Protein AF-A0AAE1IT73-F1 (afdb_monomer_lite)

Sequence (185 aa):
MKQFSLNEASTNYLKQLGLEVNFTPTGVKYLHEKAAEFDIGIYFEANGHGTILFSEDFSGWLVAKTKELSSKSKGSELEKAALRLLAVNKLINQAVGDALSGLLLVEVILQHMGWSIHRWNELYHDLPSRQLKVKVAARAAVVTANAETVVVSPLGLQEAINAETGNLFFVCCFSCLTVCLTLEF

Organism: NCBI:txid499986

pLDD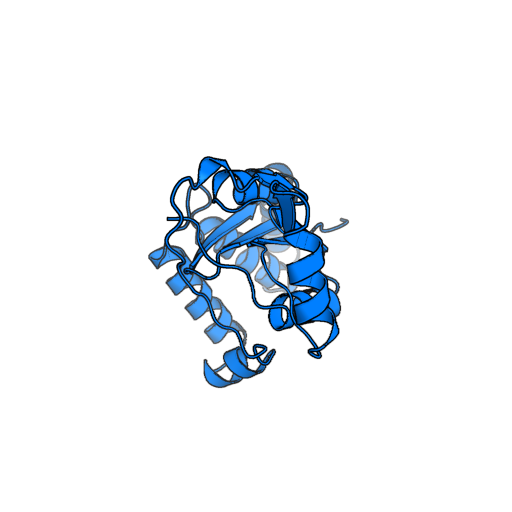T: mean 85.22, std 17.66, range [29.39, 98.0]

Radius of gyration: 19.81 Å; chains: 1; bounding box: 48×34×58 Å

Foldseek 3Di:
DQDDDDFVFVVVLLVVVVWDKDWAATDPVGQLVVQQVAQWKWFAGPVGWTWIDHHPVNLVVLVVVLVVCCVPPNPDPSNVVSVVVNVLNVLIDSVTGDPVSVVVVVVVVCVVVVHDPVNVCVSTDGDDDDDDDDDDPDPVQFDADDSRQATPGPPPPRVVVCVVVVVDDDDGDDTGMMIHDHDDD

Structure (mmCIF, N/CA/C/O backbone):
data_AF-A0AAE1IT73-F1
#
_entry.id   AF-A0AAE1IT73-F1
#
loop_
_atom_site.group_PDB
_atom_site.id
_atom_site.type_symbol
_atom_site.label_atom_id
_atom_site.label_alt_id
_atom_site.label_comp_id
_atom_site.label_asym_id
_atom_site.label_entity_id
_atom_site.label_seq_id
_atom_site.pdbx_PDB_ins_code
_atom_site.Cartn_x
_atom_site.Cartn_y
_atom_site.Cartn_z
_atom_site.occupancy
_atom_site.B_iso_or_equiv
_atom_site.auth_seq_id
_atom_site.auth_comp_id
_atom_site.auth_asym_id
_atom_site.auth_atom_id
_atom_site.pdbx_PDB_model_num
ATOM 1 N N . MET A 1 1 ? 18.705 -4.596 -6.302 1.00 31.81 1 MET A N 1
ATOM 2 C CA . MET A 1 1 ? 17.641 -5.416 -6.922 1.00 31.81 1 MET A CA 1
ATOM 3 C C . MET A 1 1 ? 16.463 -4.460 -7.120 1.00 31.81 1 MET A C 1
ATOM 5 O O . MET A 1 1 ? 16.135 -3.814 -6.143 1.00 31.81 1 MET A O 1
ATOM 9 N N . LYS A 1 2 ? 15.965 -4.198 -8.342 1.00 34.75 2 LYS A N 1
ATOM 10 C CA . LYS A 1 2 ? 14.718 -3.408 -8.520 1.00 34.75 2 LYS A CA 1
ATOM 11 C C . LYS A 1 2 ? 13.555 -4.396 -8.366 1.00 34.75 2 LYS A C 1
ATOM 13 O O . LYS A 1 2 ? 13.674 -5.497 -8.907 1.00 34.75 2 LYS A O 1
ATOM 18 N N . GLN A 1 3 ? 12.559 -4.061 -7.551 1.00 44.19 3 GLN A N 1
ATOM 19 C CA . GLN A 1 3 ? 11.542 -4.983 -7.039 1.00 44.19 3 GLN A CA 1
ATOM 20 C C . GLN A 1 3 ? 10.113 -4.567 -7.467 1.00 44.19 3 GLN A C 1
ATOM 22 O O . GLN A 1 3 ? 9.941 -3.501 -8.034 1.00 44.19 3 GLN A O 1
ATOM 27 N N . PHE A 1 4 ? 9.176 -5.507 -7.301 1.00 53.09 4 PHE A N 1
ATOM 28 C CA . PHE A 1 4 ? 7.992 -5.884 -8.094 1.00 53.09 4 PHE A CA 1
ATOM 29 C C . PHE A 1 4 ? 6.856 -4.864 -8.292 1.00 53.09 4 PHE A C 1
ATOM 31 O O . PHE A 1 4 ? 6.503 -4.120 -7.385 1.00 53.09 4 PHE A O 1
ATOM 38 N N . SER A 1 5 ? 6.220 -4.948 -9.468 1.00 61.47 5 SER A N 1
ATOM 39 C CA . SER A 1 5 ? 4.979 -4.253 -9.812 1.00 61.47 5 SER A CA 1
ATOM 40 C C . SER A 1 5 ? 3.747 -4.904 -9.178 1.00 61.47 5 SER A C 1
ATOM 42 O O . SER A 1 5 ? 3.645 -6.131 -9.159 1.00 61.47 5 SER A O 1
ATOM 44 N N . LEU A 1 6 ? 2.802 -4.094 -8.706 1.00 71.25 6 LEU A N 1
ATOM 45 C CA . LEU A 1 6 ? 1.506 -4.558 -8.212 1.00 71.25 6 LEU A CA 1
ATOM 46 C C . LEU A 1 6 ? 0.664 -5.158 -9.354 1.00 71.25 6 LEU A C 1
ATOM 48 O O . LEU A 1 6 ? 0.778 -4.729 -10.504 1.00 71.25 6 LEU A O 1
ATOM 52 N N . ASN A 1 7 ? -0.197 -6.128 -9.041 1.00 85.50 7 ASN A N 1
ATOM 53 C CA . ASN A 1 7 ? -1.164 -6.644 -10.005 1.00 85.50 7 ASN A CA 1
ATOM 54 C C . ASN A 1 7 ? -2.230 -5.580 -10.319 1.00 85.50 7 ASN A C 1
ATOM 56 O O . ASN A 1 7 ? -2.738 -4.912 -9.419 1.00 85.50 7 ASN A O 1
ATOM 60 N N . GLU A 1 8 ? -2.615 -5.428 -11.584 1.00 84.94 8 GLU A N 1
ATOM 61 C CA . GLU A 1 8 ? -3.665 -4.472 -11.951 1.00 84.94 8 GLU A CA 1
ATOM 62 C C . GLU A 1 8 ? -5.019 -4.836 -11.317 1.00 84.94 8 GLU A C 1
ATOM 64 O O . GLU A 1 8 ? -5.797 -3.949 -10.969 1.00 84.94 8 GLU A O 1
ATOM 69 N N . ALA A 1 9 ? -5.284 -6.129 -11.089 1.00 89.00 9 ALA A N 1
ATOM 70 C CA . ALA A 1 9 ? -6.510 -6.593 -10.446 1.00 89.00 9 ALA A CA 1
ATOM 71 C C . ALA A 1 9 ? -6.707 -5.985 -9.052 1.00 89.00 9 ALA A C 1
ATOM 73 O O . ALA A 1 9 ? -7.813 -5.549 -8.730 1.00 89.00 9 ALA A O 1
ATOM 74 N N . SER A 1 10 ? -5.644 -5.888 -8.248 1.00 89.94 10 SER A N 1
ATOM 75 C CA . SER A 1 10 ? -5.734 -5.288 -6.914 1.00 89.94 10 SER A CA 1
ATOM 76 C C . SER A 1 10 ? -5.923 -3.772 -6.986 1.00 89.94 10 SER A C 1
ATOM 78 O O . SER A 1 10 ? -6.733 -3.222 -6.244 1.00 89.94 10 SER A O 1
ATOM 80 N N . THR A 1 11 ? -5.271 -3.095 -7.938 1.00 88.69 11 THR A N 1
ATOM 81 C CA . THR A 1 11 ? -5.493 -1.660 -8.206 1.00 88.69 11 THR A CA 1
ATOM 82 C C . THR A 1 11 ? -6.951 -1.390 -8.583 1.00 88.69 11 THR A C 1
ATOM 84 O O . THR A 1 11 ? -7.580 -0.480 -8.041 1.00 88.69 11 THR A O 1
ATOM 87 N N . ASN A 1 12 ? -7.500 -2.183 -9.503 1.00 90.19 12 ASN A N 1
ATOM 88 C CA . ASN A 1 12 ? -8.875 -2.042 -9.971 1.00 90.19 12 ASN A CA 1
ATOM 89 C C . ASN A 1 12 ? -9.877 -2.339 -8.852 1.00 90.19 12 ASN A C 1
ATOM 91 O O . ASN A 1 12 ? -10.832 -1.584 -8.685 1.00 90.19 12 ASN A O 1
ATOM 95 N N . TYR A 1 13 ? -9.621 -3.367 -8.041 1.00 93.25 13 TYR A N 1
ATOM 96 C CA . TYR A 1 13 ? -10.422 -3.677 -6.859 1.00 93.25 13 TYR A CA 1
ATOM 97 C C . TYR A 1 13 ? -10.470 -2.500 -5.871 1.00 93.25 13 TYR A C 1
ATOM 99 O O . TYR A 1 13 ? -11.549 -2.074 -5.468 1.00 93.25 13 TYR A O 1
ATOM 107 N N . LEU A 1 14 ? -9.321 -1.909 -5.533 1.00 92.31 14 LEU A N 1
ATOM 108 C CA . LEU A 1 14 ? -9.254 -0.773 -4.606 1.00 92.31 14 LEU A CA 1
ATOM 109 C C . LEU A 1 14 ? -9.978 0.467 -5.149 1.00 92.31 14 LEU A C 1
ATOM 111 O O . LEU A 1 14 ? -10.732 1.109 -4.420 1.00 92.31 14 LEU A O 1
ATOM 115 N N . LYS A 1 15 ? -9.817 0.768 -6.444 1.00 90.44 15 LYS A N 1
ATOM 116 C CA . LYS A 1 15 ? -10.546 1.864 -7.102 1.00 90.44 15 LYS A CA 1
ATOM 117 C C . LYS A 1 15 ? -12.058 1.634 -7.107 1.00 90.44 15 LYS A C 1
ATOM 119 O O . LYS A 1 15 ? -12.814 2.579 -6.913 1.00 90.44 15 LYS A O 1
ATOM 124 N N . GLN A 1 16 ? -12.513 0.392 -7.293 1.00 94.25 16 GLN A N 1
ATOM 125 C CA . GLN A 1 16 ? -13.937 0.037 -7.219 1.00 94.25 16 GLN A CA 1
ATOM 126 C C . GLN A 1 16 ? -14.521 0.218 -5.811 1.00 94.25 16 GLN A C 1
ATOM 128 O O . GLN A 1 16 ? -15.707 0.511 -5.687 1.00 94.25 16 GLN A O 1
ATOM 133 N N . LEU A 1 17 ? -13.699 0.103 -4.762 1.00 93.00 17 LEU A N 1
ATOM 134 C CA . LEU A 1 17 ? -14.082 0.449 -3.387 1.00 93.00 17 LEU A CA 1
ATOM 135 C C . LEU A 1 17 ? -14.125 1.967 -3.130 1.00 93.00 17 LEU A C 1
ATOM 137 O O . LEU A 1 17 ? -14.455 2.380 -2.021 1.00 93.00 17 LEU A O 1
ATOM 141 N N . GLY A 1 18 ? -13.795 2.794 -4.127 1.00 92.69 18 GLY A N 1
ATOM 142 C CA . GLY A 1 18 ? -13.742 4.250 -3.998 1.00 92.69 18 GLY A CA 1
ATOM 143 C C . GLY A 1 18 ? -12.495 4.762 -3.277 1.00 92.69 18 GLY A C 1
ATOM 144 O O . GLY A 1 18 ? -12.483 5.908 -2.842 1.00 92.69 18 GLY A O 1
ATOM 145 N N . LEU A 1 19 ? -11.458 3.929 -3.132 1.00 90.94 19 LEU A N 1
ATOM 146 C CA . LEU A 1 19 ? -10.207 4.330 -2.492 1.00 90.94 19 LEU A CA 1
ATOM 147 C C . LEU A 1 19 ? -9.319 5.102 -3.464 1.00 90.94 19 LEU A C 1
ATOM 149 O O . LEU A 1 19 ? -9.228 4.764 -4.649 1.00 90.94 19 LEU A O 1
ATOM 153 N N . GLU A 1 20 ? -8.619 6.108 -2.945 1.00 91.88 20 GLU A N 1
ATOM 154 C CA . GLU A 1 20 ? -7.607 6.814 -3.714 1.00 91.88 20 GLU A CA 1
ATOM 155 C C . GLU A 1 20 ? -6.349 5.946 -3.825 1.00 91.88 20 GLU A C 1
ATOM 157 O O . GLU A 1 20 ? -5.847 5.380 -2.851 1.00 91.88 20 GLU A O 1
ATOM 162 N N . VAL A 1 21 ? -5.845 5.811 -5.049 1.00 89.62 21 VAL A N 1
ATOM 163 C CA . VAL A 1 21 ? -4.758 4.896 -5.377 1.00 89.62 21 VAL A CA 1
ATOM 164 C C . VAL A 1 21 ? -3.675 5.659 -6.137 1.00 89.62 21 VAL A C 1
ATOM 166 O O . VAL A 1 21 ? -3.904 6.123 -7.254 1.00 89.62 21 VAL A O 1
ATOM 169 N N . ASN A 1 22 ? -2.496 5.776 -5.525 1.00 87.69 22 ASN A N 1
ATOM 170 C CA . ASN A 1 22 ? -1.360 6.556 -6.008 1.00 87.69 22 ASN A CA 1
ATOM 171 C C . ASN A 1 22 ? -0.184 5.651 -6.393 1.00 87.69 22 ASN A C 1
ATOM 173 O O . ASN A 1 22 ? 0.095 4.652 -5.735 1.00 87.69 22 ASN A O 1
ATOM 177 N N . PHE A 1 23 ? 0.547 6.028 -7.440 1.00 85.38 23 PHE A N 1
ATOM 178 C CA . PHE A 1 23 ? 1.738 5.306 -7.890 1.00 85.38 23 PHE A CA 1
ATOM 179 C C . PHE A 1 23 ? 3.003 6.094 -7.562 1.00 85.38 23 PHE A C 1
ATOM 181 O O . PHE A 1 23 ? 3.057 7.307 -7.766 1.00 85.38 23 PHE A O 1
ATOM 188 N N . THR A 1 24 ? 4.044 5.398 -7.111 1.00 86.81 24 THR A N 1
ATOM 189 C CA . THR A 1 24 ? 5.359 5.992 -6.836 1.00 86.81 24 THR A CA 1
ATOM 190 C C . THR A 1 24 ? 6.462 5.199 -7.534 1.00 86.81 24 THR A C 1
ATOM 192 O O . THR A 1 24 ? 6.260 4.030 -7.878 1.00 86.81 24 THR A O 1
ATOM 195 N N . PRO A 1 25 ? 7.661 5.782 -7.723 1.00 84.38 25 PRO A N 1
ATOM 196 C CA . PRO A 1 25 ? 8.841 4.988 -8.040 1.00 84.38 25 PRO A CA 1
ATOM 197 C C . PRO A 1 25 ? 9.059 3.876 -7.004 1.00 84.38 25 PRO A C 1
ATOM 199 O O . PRO A 1 25 ? 8.630 3.995 -5.851 1.00 84.38 25 PRO A O 1
ATOM 202 N N . THR A 1 26 ? 9.751 2.810 -7.408 1.00 79.31 26 THR A N 1
ATOM 203 C CA . THR A 1 26 ? 10.052 1.679 -6.522 1.00 79.31 26 THR A CA 1
ATOM 204 C C . THR A 1 26 ? 10.895 2.130 -5.333 1.00 79.31 26 THR A C 1
ATOM 206 O O . THR A 1 26 ? 11.874 2.868 -5.493 1.00 79.31 26 THR A O 1
ATOM 209 N N . GLY A 1 27 ? 10.587 1.595 -4.153 1.00 82.31 27 GLY A N 1
ATOM 210 C CA . GLY A 1 27 ? 11.342 1.831 -2.937 1.00 82.31 27 GLY A CA 1
ATOM 211 C C . GLY A 1 27 ? 10.524 2.538 -1.867 1.00 82.31 27 GLY A C 1
ATOM 212 O O . GLY A 1 27 ? 9.904 3.576 -2.092 1.00 82.31 27 GLY A O 1
ATOM 213 N N . VAL A 1 28 ? 10.637 1.992 -0.660 1.00 87.06 28 VAL A N 1
ATOM 214 C CA . VAL A 1 28 ? 9.958 2.417 0.573 1.00 87.06 28 VAL A CA 1
ATOM 215 C C . VAL A 1 28 ? 10.030 3.916 0.813 1.00 87.06 28 VAL A C 1
ATOM 217 O O . VAL A 1 28 ? 9.057 4.493 1.269 1.00 87.06 28 VAL A O 1
ATOM 220 N N . LYS A 1 29 ? 11.149 4.563 0.468 1.00 90.81 29 LYS A N 1
ATOM 221 C CA . LYS A 1 29 ? 11.297 6.013 0.612 1.00 90.81 29 LYS A CA 1
ATOM 222 C C . LYS A 1 29 ? 10.170 6.776 -0.096 1.00 90.81 29 LYS A C 1
ATOM 224 O O . LYS A 1 29 ? 9.538 7.620 0.524 1.00 90.81 29 LYS A O 1
ATOM 229 N N . TYR A 1 30 ? 9.917 6.467 -1.368 1.00 90.62 30 TYR A N 1
ATOM 230 C CA . TYR A 1 30 ? 8.907 7.169 -2.161 1.00 90.62 30 TYR A CA 1
ATOM 231 C C . TYR A 1 30 ? 7.490 6.821 -1.702 1.00 90.62 30 TYR A C 1
ATOM 233 O O . TYR A 1 30 ? 6.635 7.698 -1.621 1.00 90.62 30 TYR A O 1
ATOM 241 N N . LEU A 1 31 ? 7.261 5.548 -1.370 1.00 91.12 31 LEU A N 1
ATOM 242 C CA . LEU A 1 31 ? 5.977 5.071 -0.855 1.00 91.12 31 LEU A CA 1
ATOM 243 C C . LEU A 1 31 ? 5.620 5.734 0.479 1.00 91.12 31 LEU A C 1
ATOM 245 O O . LEU A 1 31 ? 4.492 6.185 0.650 1.00 91.12 31 LEU A O 1
ATOM 249 N N . HIS A 1 32 ? 6.586 5.815 1.394 1.00 93.06 32 HIS A N 1
ATOM 250 C CA . HIS A 1 32 ? 6.424 6.413 2.714 1.00 93.06 32 HIS A CA 1
ATOM 251 C C . HIS A 1 32 ? 6.194 7.923 2.619 1.00 93.06 32 HIS A C 1
ATOM 253 O O . HIS A 1 32 ? 5.253 8.420 3.229 1.00 93.06 32 HIS A O 1
ATOM 259 N N . GLU A 1 33 ? 6.999 8.640 1.820 1.00 94.38 33 GLU A N 1
ATOM 260 C CA . GLU A 1 33 ? 6.798 10.076 1.565 1.00 94.38 33 GLU A CA 1
ATOM 261 C C . GLU A 1 33 ? 5.390 10.343 1.017 1.00 94.38 33 GLU A C 1
ATOM 263 O O . GLU A 1 33 ? 4.704 11.226 1.522 1.00 94.38 33 GLU A O 1
ATOM 268 N N . LYS A 1 34 ? 4.921 9.533 0.056 1.00 93.62 34 LYS A N 1
ATOM 269 C CA . LYS A 1 34 ? 3.577 9.692 -0.513 1.00 93.62 34 LYS A CA 1
ATOM 270 C C . LYS A 1 34 ? 2.466 9.336 0.478 1.00 93.62 34 LYS A C 1
ATOM 272 O O . LYS A 1 34 ? 1.457 10.024 0.523 1.00 93.62 34 LYS A O 1
ATOM 277 N N . ALA A 1 35 ? 2.628 8.271 1.262 1.00 94.38 35 ALA A N 1
ATOM 278 C CA . ALA A 1 35 ? 1.641 7.847 2.256 1.00 94.38 35 ALA A CA 1
ATOM 279 C C . ALA A 1 35 ? 1.468 8.874 3.389 1.00 94.38 35 ALA A C 1
ATOM 281 O O . ALA A 1 35 ? 0.372 9.004 3.923 1.00 94.38 35 ALA A O 1
ATOM 282 N N . ALA A 1 36 ? 2.523 9.620 3.728 1.00 95.88 36 ALA A N 1
ATOM 283 C CA . ALA A 1 36 ? 2.493 10.657 4.759 1.00 95.88 36 ALA A CA 1
ATOM 284 C C . ALA A 1 36 ? 1.685 11.912 4.367 1.00 95.88 36 ALA A C 1
ATOM 286 O O . ALA A 1 36 ? 1.431 12.757 5.220 1.00 95.88 36 ALA A O 1
ATOM 287 N N . GLU A 1 37 ? 1.270 12.044 3.102 1.00 95.81 37 GLU A N 1
ATOM 288 C CA . GLU A 1 37 ? 0.392 13.131 2.640 1.00 95.81 37 GLU A CA 1
ATOM 289 C C . GLU A 1 37 ? -1.082 12.937 3.056 1.00 95.81 37 GLU A C 1
ATOM 291 O O . GLU A 1 37 ? -1.895 13.833 2.841 1.00 95.81 37 GLU A O 1
ATOM 296 N N . PHE A 1 38 ? -1.434 11.784 3.638 1.00 95.69 38 PHE A N 1
ATOM 297 C CA . PHE A 1 38 ? -2.808 11.391 3.960 1.00 95.69 38 PHE A CA 1
ATOM 298 C C . PHE A 1 38 ? -3.028 11.218 5.465 1.00 95.69 38 PHE A C 1
ATOM 300 O O . PHE A 1 38 ? -2.097 10.917 6.212 1.00 95.69 38 PHE A O 1
ATOM 307 N N . ASP A 1 39 ? -4.287 11.321 5.902 1.00 96.94 39 ASP A N 1
ATOM 308 C CA . ASP A 1 39 ? -4.673 11.026 7.288 1.00 96.94 39 ASP A CA 1
ATOM 309 C C . ASP A 1 39 ? -4.388 9.574 7.661 1.00 96.94 39 ASP A C 1
ATOM 311 O O . ASP A 1 39 ? -3.886 9.291 8.751 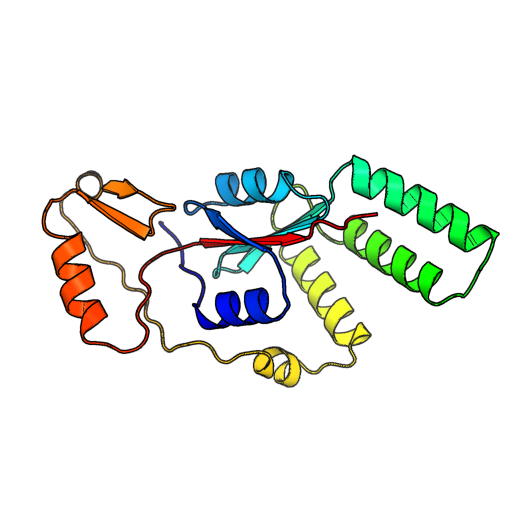1.00 96.94 39 ASP A O 1
ATOM 315 N N . ILE A 1 40 ? -4.699 8.658 6.738 1.00 97.44 40 ILE A N 1
ATOM 316 C CA . ILE A 1 40 ? -4.329 7.249 6.819 1.00 97.44 40 ILE A CA 1
ATOM 317 C C . ILE A 1 40 ? -3.706 6.837 5.480 1.00 97.44 40 ILE A C 1
ATOM 319 O O . ILE A 1 40 ? -4.395 6.643 4.475 1.00 97.44 40 ILE A O 1
ATOM 323 N N . GLY A 1 41 ? -2.385 6.677 5.470 1.00 97.00 41 GLY A N 1
ATOM 324 C CA . GLY A 1 41 ? -1.626 6.233 4.303 1.00 97.00 41 GLY A CA 1
ATOM 325 C C . GLY A 1 41 ? -1.248 4.760 4.410 1.00 97.00 41 GLY A C 1
ATOM 326 O O . GLY A 1 41 ? -0.550 4.367 5.338 1.00 97.00 41 GLY A O 1
ATOM 327 N N . ILE A 1 42 ? -1.661 3.926 3.458 1.00 96.06 42 ILE A N 1
ATOM 328 C CA . ILE A 1 42 ? -1.342 2.493 3.424 1.00 96.06 42 ILE A CA 1
ATOM 329 C C . ILE A 1 42 ? -0.393 2.242 2.255 1.00 96.06 42 ILE A C 1
ATOM 331 O O . ILE A 1 42 ? -0.742 2.495 1.105 1.00 96.06 42 ILE A O 1
ATOM 335 N N . TYR A 1 43 ? 0.791 1.687 2.499 1.00 94.38 43 TYR A N 1
ATOM 336 C CA . TYR A 1 43 ? 1.680 1.300 1.403 1.00 94.38 43 TYR A CA 1
ATOM 337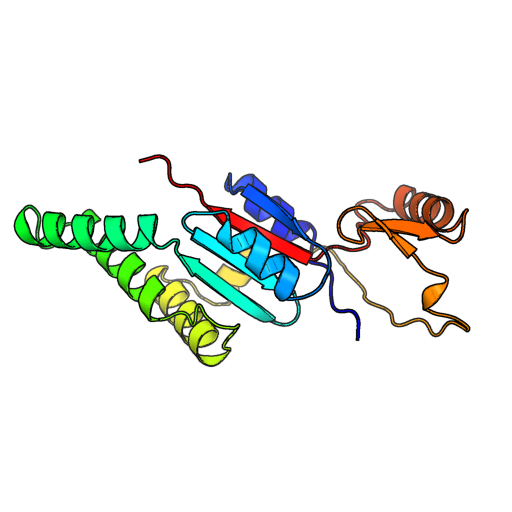 C C . TYR A 1 43 ? 2.233 -0.101 1.601 1.00 94.38 43 TYR A C 1
ATOM 339 O O . TYR A 1 43 ? 2.698 -0.449 2.682 1.00 94.38 43 TYR A O 1
ATOM 347 N N . PHE A 1 44 ? 2.213 -0.891 0.529 1.00 92.12 44 PHE A N 1
ATOM 348 C CA . PHE A 1 44 ? 2.824 -2.213 0.473 1.00 92.12 44 PHE A CA 1
ATOM 349 C C . PHE A 1 44 ? 3.391 -2.460 -0.923 1.00 92.12 44 PHE A C 1
ATOM 351 O O . PHE A 1 44 ? 2.721 -2.272 -1.936 1.00 92.12 44 PHE A O 1
ATOM 358 N N . GLU A 1 45 ? 4.633 -2.924 -0.975 1.00 88.31 45 GLU A N 1
ATOM 359 C CA . GLU A 1 45 ? 5.224 -3.514 -2.167 1.00 88.31 45 GLU A CA 1
ATOM 360 C C . GLU A 1 45 ? 4.784 -4.982 -2.286 1.00 88.31 45 GLU A C 1
ATOM 362 O O . GLU A 1 45 ? 4.576 -5.674 -1.288 1.00 88.31 45 GLU A O 1
ATOM 367 N N . ALA A 1 46 ? 4.713 -5.514 -3.511 1.00 85.62 46 ALA A N 1
ATOM 368 C CA . ALA A 1 46 ? 4.300 -6.905 -3.749 1.00 85.62 46 ALA A CA 1
ATOM 369 C C . ALA A 1 46 ? 5.254 -7.961 -3.139 1.00 85.62 46 ALA A C 1
ATOM 371 O O . ALA A 1 46 ? 4.956 -9.150 -3.125 1.00 85.62 46 ALA A O 1
ATOM 372 N N . ASN A 1 47 ? 6.411 -7.539 -2.623 1.00 85.12 47 ASN A N 1
ATOM 373 C CA . ASN A 1 47 ? 7.333 -8.379 -1.856 1.00 85.12 47 ASN A CA 1
ATOM 374 C C . ASN A 1 47 ? 6.935 -8.544 -0.374 1.00 85.12 47 ASN A C 1
ATOM 376 O O . ASN A 1 47 ? 7.630 -9.256 0.349 1.00 85.12 47 ASN A O 1
ATOM 380 N N . GLY A 1 48 ? 5.866 -7.877 0.071 1.00 87.31 48 GLY A N 1
ATOM 381 C CA . GLY A 1 48 ? 5.383 -7.878 1.451 1.00 87.31 48 GLY A CA 1
ATOM 382 C C . GLY A 1 48 ? 5.960 -6.770 2.337 1.00 87.31 48 GLY A C 1
ATOM 383 O O . GLY A 1 48 ? 5.592 -6.690 3.506 1.00 87.31 48 GLY A O 1
ATOM 384 N N . HIS A 1 49 ? 6.846 -5.911 1.827 1.00 90.38 49 HIS A N 1
ATOM 385 C CA . HIS A 1 49 ? 7.352 -4.768 2.579 1.00 90.38 49 HIS A CA 1
ATOM 386 C C . HIS A 1 49 ? 6.347 -3.618 2.542 1.00 90.38 49 HIS A C 1
ATOM 388 O O . HIS A 1 49 ? 5.991 -3.133 1.471 1.00 90.38 49 HIS A O 1
ATOM 394 N N . GLY A 1 50 ? 5.925 -3.142 3.707 1.00 93.38 50 GLY A N 1
ATOM 395 C CA . GLY A 1 50 ? 4.955 -2.063 3.796 1.00 93.38 50 GLY A CA 1
ATOM 396 C C . GLY A 1 50 ? 4.486 -1.806 5.214 1.00 93.38 50 GLY A C 1
ATOM 397 O O . GLY A 1 50 ? 4.781 -2.588 6.119 1.00 93.38 50 GLY A O 1
ATOM 398 N N . THR A 1 51 ? 3.775 -0.701 5.402 1.00 96.44 51 THR A N 1
ATOM 399 C CA . THR A 1 51 ? 3.135 -0.356 6.671 1.00 96.44 51 THR A CA 1
ATOM 400 C C . THR A 1 51 ? 1.946 0.584 6.451 1.00 96.44 51 THR A C 1
ATOM 402 O O . THR A 1 51 ? 1.616 0.945 5.318 1.00 96.44 51 THR A O 1
ATOM 405 N N . ILE A 1 52 ? 1.291 0.966 7.544 1.00 97.25 52 ILE A N 1
ATOM 406 C CA . ILE A 1 52 ? 0.215 1.958 7.575 1.00 97.25 52 ILE A CA 1
ATOM 407 C C . ILE A 1 52 ? 0.694 3.144 8.407 1.00 97.25 52 ILE A C 1
ATOM 409 O O . ILE A 1 52 ? 1.222 2.945 9.497 1.00 97.25 52 ILE A O 1
ATOM 413 N N . LEU A 1 53 ? 0.505 4.354 7.895 1.00 97.19 53 LEU A N 1
ATOM 414 C CA . LEU A 1 53 ? 0.808 5.615 8.558 1.00 97.19 53 LEU A CA 1
ATOM 415 C C . LEU A 1 53 ? -0.487 6.301 8.970 1.00 97.19 53 LEU A C 1
ATOM 417 O O . LEU A 1 53 ? -1.473 6.266 8.233 1.00 97.19 53 LEU A O 1
ATOM 421 N N . PHE A 1 54 ? -0.454 6.941 10.131 1.00 97.56 54 PHE A N 1
ATOM 422 C CA . PHE A 1 54 ? -1.514 7.800 10.635 1.00 97.56 54 PHE A CA 1
ATOM 423 C C . PHE A 1 54 ? -0.936 9.204 10.803 1.00 97.56 54 PHE A C 1
ATOM 425 O O . PHE A 1 54 ? 0.092 9.361 11.461 1.00 97.56 54 PHE A O 1
ATOM 432 N N . SER A 1 55 ? -1.581 10.224 10.236 1.00 97.25 55 SER A N 1
ATOM 433 C CA . SER A 1 55 ? -1.139 11.606 10.445 1.00 97.25 55 SER A CA 1
ATOM 434 C C . SER A 1 55 ? -1.242 11.981 11.930 1.00 97.25 55 SER A C 1
ATOM 436 O O . SER A 1 55 ? -2.060 11.432 12.681 1.00 97.25 55 SER A O 1
ATOM 438 N N . GLU A 1 56 ? -0.399 12.910 12.382 1.00 96.00 56 GLU A N 1
ATOM 439 C CA . GLU A 1 56 ? -0.438 13.394 13.769 1.00 96.00 56 GLU A CA 1
ATOM 440 C C . GLU A 1 56 ? -1.781 14.068 14.083 1.00 96.00 56 GLU A C 1
ATOM 442 O O . GLU A 1 56 ? -2.373 13.826 15.139 1.00 96.00 56 GLU A O 1
ATOM 447 N N . ASP A 1 57 ? -2.310 14.839 13.127 1.00 96.50 57 ASP A N 1
ATOM 448 C CA . ASP A 1 57 ? -3.608 15.505 13.240 1.00 96.50 57 ASP A CA 1
ATOM 449 C C . ASP A 1 57 ? -4.743 14.483 13.386 1.00 96.50 57 ASP A C 1
ATOM 451 O O . ASP A 1 57 ? -5.555 14.568 14.316 1.00 96.50 57 ASP A O 1
ATOM 455 N N . PHE A 1 58 ? -4.759 13.452 12.533 1.00 96.44 58 PHE A N 1
ATOM 456 C CA . PHE A 1 58 ? -5.751 12.385 12.605 1.00 96.44 58 PHE A CA 1
ATOM 457 C C . PHE A 1 58 ? -5.616 11.557 13.889 1.00 96.44 58 PHE A C 1
ATOM 459 O O . PHE A 1 58 ? -6.616 11.236 14.536 1.00 96.44 58 PHE A O 1
ATOM 466 N N . SER A 1 59 ? -4.390 11.249 14.317 1.00 95.62 59 SER A N 1
ATOM 467 C CA . SER A 1 59 ? -4.130 10.529 15.568 1.00 95.62 59 SER A CA 1
ATOM 468 C C . SER A 1 59 ? -4.623 11.310 16.787 1.00 95.62 59 SER A C 1
ATOM 470 O O . SER A 1 59 ? -5.292 10.743 17.660 1.00 95.62 59 SER A O 1
ATOM 472 N N . GLY A 1 60 ? -4.351 12.617 16.837 1.00 97.12 60 GLY A N 1
ATOM 473 C CA . GLY A 1 60 ? -4.844 13.511 17.883 1.00 97.12 60 GLY A CA 1
ATOM 474 C C . GLY A 1 60 ? -6.372 13.570 17.914 1.00 97.12 60 GLY A C 1
ATOM 475 O O . GLY A 1 60 ? -6.982 13.398 18.979 1.00 97.12 60 GLY A O 1
ATOM 476 N N . TRP A 1 61 ? -6.997 13.725 16.744 1.00 97.06 61 TRP A N 1
ATOM 477 C CA . TRP A 1 61 ? -8.451 13.688 16.593 1.00 97.06 61 TRP A CA 1
ATOM 478 C C . TRP A 1 61 ? -9.043 12.354 17.067 1.00 97.06 61 TRP A C 1
ATOM 480 O O . TRP A 1 61 ? -9.983 12.346 17.865 1.00 97.06 61 TRP A O 1
ATOM 490 N N . LEU A 1 62 ? -8.462 11.222 16.660 1.00 96.44 62 LEU A N 1
ATOM 491 C CA . LEU A 1 62 ? -8.953 9.883 16.987 1.00 96.44 62 LEU A CA 1
ATOM 492 C C . LEU A 1 62 ? -8.914 9.618 18.497 1.00 96.44 62 LEU A C 1
ATOM 494 O O . LEU A 1 62 ? -9.865 9.065 19.061 1.00 96.44 62 LEU A O 1
ATOM 498 N N . VAL A 1 63 ? -7.848 10.046 19.180 1.00 96.75 63 VAL A N 1
ATOM 499 C CA . VAL A 1 63 ? -7.731 9.943 20.643 1.00 96.75 63 VAL A CA 1
ATOM 500 C C . VAL A 1 63 ? -8.795 10.793 21.339 1.00 96.75 63 VAL A C 1
ATOM 502 O O . VAL A 1 63 ? -9.483 10.300 22.241 1.00 96.75 63 VAL A O 1
ATOM 505 N N . ALA A 1 64 ? -8.968 12.048 20.915 1.00 96.50 64 ALA A N 1
ATOM 506 C CA . ALA A 1 64 ? -9.982 12.938 21.475 1.00 96.50 64 ALA A CA 1
ATOM 507 C C . ALA A 1 64 ? -11.397 12.379 21.263 1.00 96.50 64 ALA A C 1
ATOM 509 O O . ALA A 1 64 ? -12.189 12.316 22.210 1.00 96.50 64 ALA A O 1
ATOM 510 N N . LYS A 1 65 ? -11.687 11.890 20.051 1.00 95.44 65 LYS A N 1
ATOM 511 C CA . LYS A 1 65 ? -12.980 11.308 19.689 1.00 95.44 65 LYS A CA 1
ATOM 512 C C . LYS A 1 65 ? -13.282 10.047 20.485 1.00 95.44 65 LYS A C 1
ATOM 514 O O . LYS A 1 65 ? -14.389 9.894 20.997 1.00 95.44 65 LYS A O 1
ATOM 519 N N . THR A 1 66 ? -12.289 9.179 20.662 1.00 95.44 66 THR A N 1
ATOM 520 C CA . THR A 1 66 ? -12.426 7.970 21.485 1.00 95.44 66 THR A CA 1
ATOM 521 C C . THR A 1 66 ? -12.781 8.333 22.928 1.00 95.44 66 THR A C 1
ATOM 523 O O . THR A 1 66 ? -13.736 7.793 23.479 1.00 95.44 66 THR A O 1
ATOM 526 N N . LYS A 1 67 ? -12.082 9.308 23.530 1.00 95.62 67 LYS A N 1
ATOM 527 C CA . LYS A 1 67 ? -12.360 9.768 24.902 1.00 95.62 67 LYS A CA 1
ATOM 528 C C . LYS A 1 67 ? -13.766 10.355 25.042 1.00 95.62 67 LYS A C 1
ATOM 530 O O . LYS A 1 67 ? -14.450 10.085 26.031 1.00 95.62 67 LYS A O 1
ATOM 535 N N . GLU A 1 68 ? -14.201 11.144 24.061 1.00 95.75 68 GLU A N 1
ATOM 536 C CA . GLU A 1 68 ? -15.561 11.683 24.013 1.00 95.75 68 GLU A CA 1
ATOM 537 C C . GLU A 1 68 ? -16.597 10.546 24.008 1.00 95.75 68 GLU A C 1
ATOM 539 O O . GLU A 1 68 ? -17.490 10.520 24.862 1.00 95.75 68 GLU A O 1
ATOM 544 N N . LEU A 1 69 ? -16.446 9.580 23.098 1.00 95.44 69 LEU A N 1
ATOM 545 C CA . LEU A 1 69 ? -17.365 8.451 22.932 1.00 95.44 69 LEU A CA 1
ATOM 546 C C . LEU A 1 69 ? -17.411 7.549 24.171 1.00 95.44 69 LEU A C 1
ATOM 548 O O . LEU A 1 69 ? -18.501 7.142 24.574 1.00 95.44 69 LEU A O 1
ATOM 552 N N . SER A 1 70 ? -16.276 7.310 24.833 1.00 93.88 70 SER A N 1
ATOM 553 C CA . SER A 1 70 ? -16.226 6.558 26.094 1.00 93.88 70 SER A CA 1
ATOM 554 C C . SER A 1 70 ? -16.958 7.249 27.244 1.00 93.88 70 SER A C 1
ATOM 556 O O . SER A 1 70 ? -17.428 6.577 28.162 1.00 93.88 70 SER A O 1
ATOM 558 N N . SER A 1 71 ? -17.062 8.581 27.213 1.00 94.38 71 SER A N 1
ATOM 559 C CA . SER A 1 71 ? -17.775 9.345 28.244 1.00 94.38 71 SER A CA 1
ATOM 560 C C . SER A 1 71 ? -19.281 9.437 27.983 1.00 94.38 71 SER A C 1
ATOM 562 O O . SER A 1 71 ? -20.067 9.327 28.921 1.00 94.38 71 SER A O 1
ATOM 564 N N . LYS A 1 72 ? -19.691 9.615 26.720 1.00 94.00 72 LYS A N 1
ATOM 565 C CA . LYS A 1 72 ? -21.092 9.880 26.347 1.00 94.00 72 LYS A CA 1
ATOM 566 C C . LYS A 1 72 ? -21.873 8.631 25.949 1.00 94.00 72 LYS A C 1
ATOM 568 O O . LYS A 1 72 ? -23.078 8.570 26.164 1.00 94.00 72 LYS A O 1
ATOM 573 N N . SER A 1 73 ? -21.211 7.657 25.335 1.00 88.56 73 SER A N 1
ATOM 574 C CA . SER A 1 73 ? -21.852 6.542 24.629 1.00 88.56 73 SER A CA 1
ATOM 575 C C . SER A 1 73 ? -21.050 5.252 24.790 1.00 88.56 73 SER A C 1
ATOM 577 O O . SER A 1 73 ? -20.735 4.568 23.810 1.00 88.56 73 SER A O 1
ATOM 579 N N . LYS A 1 74 ? -20.689 4.937 26.037 1.00 92.31 74 LYS A N 1
ATOM 580 C CA . LYS A 1 74 ? -19.889 3.758 26.364 1.00 92.31 74 LYS A CA 1
ATOM 581 C C . LYS A 1 74 ? -20.589 2.470 25.916 1.00 92.31 74 LYS A C 1
ATOM 583 O O . LYS A 1 74 ? -21.773 2.275 26.177 1.00 92.31 74 LYS A O 1
ATOM 588 N N . GLY A 1 75 ? -19.851 1.584 25.262 1.00 92.31 75 GLY A N 1
ATOM 589 C CA . GLY A 1 75 ? -20.322 0.337 24.668 1.00 92.31 75 GLY A CA 1
ATOM 590 C C . GLY A 1 75 ? -20.961 0.485 23.285 1.00 92.31 75 GLY A C 1
ATOM 591 O O . GLY A 1 75 ? -21.345 -0.532 22.705 1.00 92.31 75 GLY A O 1
ATOM 592 N N . SER A 1 76 ? -21.074 1.703 22.744 1.00 95.12 76 SER A N 1
ATOM 593 C CA . SER A 1 76 ? -21.632 1.925 21.403 1.00 95.12 76 SER A CA 1
ATOM 594 C C . SER A 1 76 ? -20.736 1.358 20.300 1.00 95.12 76 SER A C 1
ATOM 596 O O . SER A 1 76 ? -19.520 1.243 20.459 1.00 95.12 76 SER A O 1
ATOM 598 N N . GLU A 1 77 ? -21.324 1.042 19.142 1.00 95.19 77 GLU A N 1
ATOM 599 C CA . GLU A 1 77 ? -20.542 0.582 17.985 1.00 95.19 77 GLU A CA 1
ATOM 600 C C . GLU A 1 77 ? -19.556 1.639 17.479 1.00 95.19 77 GLU A C 1
ATOM 602 O O . GLU A 1 77 ? -18.456 1.287 17.061 1.00 95.19 77 GLU A O 1
ATOM 607 N N . LEU A 1 78 ? -19.894 2.927 17.600 1.00 94.75 78 LEU A N 1
ATOM 608 C CA . LEU A 1 78 ? -18.982 4.023 17.264 1.00 94.75 78 LEU A CA 1
ATOM 609 C C . LEU A 1 78 ? -17.756 4.048 18.182 1.00 94.75 78 LEU A C 1
ATOM 611 O O . LEU A 1 78 ? -16.635 4.176 17.697 1.00 94.75 78 LEU A O 1
ATOM 615 N N . GLU A 1 79 ? -17.943 3.883 19.496 1.00 95.88 79 GLU A N 1
ATOM 616 C CA . GLU A 1 79 ? -16.814 3.790 20.428 1.00 95.88 79 GLU A CA 1
ATOM 617 C C . GLU A 1 79 ? -15.946 2.568 20.109 1.00 95.88 79 GLU A C 1
ATOM 619 O O . GLU A 1 79 ? -14.724 2.680 20.028 1.00 95.88 79 GLU A O 1
ATOM 624 N N . LYS A 1 80 ? -16.562 1.402 19.872 1.00 96.06 80 LYS A N 1
ATOM 625 C CA . LYS A 1 80 ? -15.825 0.182 19.514 1.00 96.06 80 LYS A CA 1
ATOM 626 C C . LYS A 1 80 ? -15.044 0.353 18.211 1.00 96.06 80 LYS A C 1
ATOM 628 O O . LYS A 1 80 ? -13.912 -0.110 18.132 1.00 96.06 80 LYS A O 1
ATOM 633 N N . ALA A 1 81 ? -15.617 1.009 17.203 1.00 95.69 81 ALA A N 1
ATOM 634 C CA . ALA A 1 81 ? -14.931 1.308 15.948 1.00 95.69 81 ALA A CA 1
ATOM 635 C C . ALA A 1 81 ? -13.726 2.237 16.167 1.00 95.69 81 ALA A C 1
ATOM 637 O O . ALA A 1 81 ? -12.629 1.927 15.703 1.00 95.69 81 ALA A O 1
ATOM 638 N N . ALA A 1 82 ? -13.893 3.312 16.944 1.00 96.31 82 ALA A N 1
ATOM 639 C CA . ALA A 1 82 ? -12.800 4.219 17.292 1.00 96.31 82 ALA A CA 1
ATOM 640 C C . ALA A 1 82 ? -11.681 3.502 18.072 1.00 96.31 82 ALA A C 1
ATOM 642 O O . ALA A 1 82 ? -10.503 3.651 17.751 1.00 96.31 82 ALA A O 1
ATOM 643 N N . LEU A 1 83 ? -12.040 2.645 19.036 1.00 96.50 83 LEU A N 1
ATOM 644 C CA . LEU A 1 83 ? -11.087 1.824 19.789 1.00 96.50 83 LEU A CA 1
ATOM 645 C C . LEU A 1 83 ? -10.326 0.838 18.895 1.00 96.50 83 LEU A C 1
ATOM 647 O O . LEU A 1 83 ? -9.126 0.654 19.091 1.00 96.50 83 LEU A O 1
ATOM 651 N N . ARG A 1 84 ? -10.990 0.223 17.907 1.00 96.19 84 ARG A N 1
ATOM 652 C CA . ARG A 1 84 ? -10.336 -0.661 16.926 1.00 96.19 84 ARG A CA 1
ATOM 653 C C . ARG A 1 84 ? -9.333 0.111 16.071 1.00 96.19 84 ARG A C 1
ATOM 655 O O . ARG A 1 84 ? -8.199 -0.335 15.950 1.00 96.19 84 ARG A O 1
ATOM 662 N N . LEU A 1 85 ? -9.706 1.281 15.545 1.00 96.19 85 LEU A N 1
ATOM 663 C CA . LEU A 1 85 ? -8.782 2.133 14.784 1.00 96.19 85 LEU A CA 1
ATOM 664 C C . LEU A 1 85 ? -7.583 2.571 15.633 1.00 96.19 85 LEU A C 1
ATOM 666 O O . LEU A 1 85 ? -6.445 2.500 15.177 1.00 96.19 85 LEU A O 1
ATOM 670 N N . LEU A 1 86 ? -7.813 2.945 16.895 1.00 96.25 86 LEU A N 1
ATOM 671 C CA . LEU A 1 86 ? -6.736 3.303 17.818 1.00 96.25 86 LEU A CA 1
ATOM 672 C C . LEU A 1 86 ? -5.820 2.108 18.125 1.00 96.25 86 LEU A C 1
ATOM 674 O O . LEU A 1 86 ? -4.615 2.285 18.298 1.00 96.25 86 LEU A O 1
ATOM 678 N N . ALA A 1 87 ? -6.372 0.895 18.195 1.00 96.44 87 ALA A N 1
ATOM 679 C CA . ALA A 1 87 ? -5.587 -0.323 18.349 1.00 96.44 87 ALA A CA 1
ATOM 680 C C . ALA A 1 87 ? -4.733 -0.605 17.104 1.00 96.44 87 ALA A C 1
ATOM 682 O O . ALA A 1 87 ? -3.562 -0.931 17.262 1.00 96.44 87 ALA A O 1
ATOM 683 N N . VAL A 1 88 ? -5.268 -0.412 15.891 1.00 96.69 88 VAL A N 1
ATOM 684 C CA . VAL A 1 88 ? -4.498 -0.537 14.638 1.00 96.69 88 VAL A CA 1
ATOM 685 C C . VAL A 1 88 ? -3.346 0.469 14.603 1.00 96.69 88 VAL A C 1
ATOM 687 O O . VAL A 1 88 ? -2.213 0.058 14.371 1.00 96.69 88 VAL A O 1
ATOM 690 N N . ASN A 1 89 ? -3.612 1.740 14.927 1.00 95.56 89 ASN A N 1
ATOM 691 C CA . ASN A 1 89 ? -2.606 2.810 15.015 1.00 95.56 89 ASN A CA 1
ATOM 692 C C . ASN A 1 89 ? -1.425 2.431 15.939 1.00 95.56 89 ASN A C 1
ATOM 694 O O . ASN A 1 89 ? -0.269 2.726 15.650 1.00 95.56 89 ASN A O 1
ATOM 698 N N . LYS A 1 90 ? -1.710 1.717 17.037 1.00 95.06 90 LYS A N 1
ATOM 699 C CA . LYS A 1 90 ? -0.698 1.250 18.002 1.00 95.06 90 LYS A CA 1
ATOM 700 C C . LYS A 1 90 ? -0.045 -0.086 17.648 1.00 95.06 90 LYS A C 1
ATOM 702 O O . LYS A 1 90 ? 1.038 -0.368 18.151 1.00 95.06 90 LYS A O 1
ATOM 707 N N . LEU A 1 91 ? -0.729 -0.934 16.883 1.00 96.62 91 LEU A N 1
ATOM 708 C CA . LEU A 1 91 ? -0.264 -2.275 16.531 1.00 96.62 91 LEU A CA 1
ATOM 709 C C . LEU A 1 91 ? 0.749 -2.230 15.389 1.00 96.62 91 LEU A C 1
ATOM 711 O O . LEU A 1 91 ? 1.738 -2.958 15.423 1.00 96.62 91 LEU A O 1
ATOM 715 N N . ILE A 1 92 ? 0.478 -1.412 14.373 1.00 96.44 92 ILE A N 1
ATOM 716 C CA . ILE A 1 92 ? 1.304 -1.334 13.174 1.00 96.44 92 ILE A CA 1
ATOM 717 C C . ILE A 1 92 ? 2.563 -0.495 13.432 1.00 96.44 92 ILE A C 1
ATOM 719 O O . ILE A 1 92 ? 2.510 0.569 14.050 1.00 96.44 92 ILE A O 1
ATOM 723 N N . ASN A 1 93 ? 3.718 -0.964 12.958 1.00 96.75 93 ASN A N 1
ATOM 724 C CA . ASN A 1 93 ? 4.966 -0.217 13.090 1.00 96.75 93 ASN A CA 1
ATOM 725 C C . ASN A 1 93 ? 5.044 0.895 12.033 1.00 96.75 93 ASN A C 1
ATOM 727 O O . ASN A 1 93 ? 5.332 0.639 10.866 1.00 96.75 93 ASN A O 1
ATOM 731 N N . GLN A 1 94 ? 4.813 2.142 12.436 1.00 95.00 94 GLN A N 1
ATOM 732 C CA . GLN A 1 94 ? 4.787 3.274 11.501 1.00 95.00 94 GLN A CA 1
ATOM 733 C C . GLN A 1 94 ? 6.184 3.736 11.051 1.00 95.00 94 GLN A C 1
ATOM 735 O O . GLN A 1 94 ? 6.300 4.456 10.064 1.00 95.00 94 GLN A O 1
ATOM 740 N N . ALA A 1 95 ? 7.260 3.313 11.728 1.00 92.38 95 ALA A N 1
ATOM 741 C CA . ALA A 1 95 ? 8.621 3.734 11.385 1.00 92.38 95 ALA A CA 1
ATOM 742 C C . ALA A 1 95 ? 9.182 2.984 10.166 1.00 92.38 95 ALA A C 1
ATOM 744 O O . ALA A 1 95 ? 9.915 3.556 9.359 1.00 92.38 95 ALA A O 1
ATOM 745 N N . VAL A 1 96 ? 8.867 1.694 10.036 1.00 91.50 96 VAL A N 1
ATOM 746 C CA . VAL A 1 96 ? 9.327 0.829 8.942 1.00 91.50 96 VAL A CA 1
ATOM 747 C C . VAL A 1 96 ? 8.406 -0.379 8.814 1.00 91.50 96 VAL A C 1
ATOM 749 O O . VAL A 1 96 ? 7.808 -0.806 9.800 1.00 91.50 96 VAL A O 1
ATOM 752 N N . GLY A 1 97 ? 8.323 -0.966 7.616 1.00 91.38 97 GLY A N 1
ATOM 753 C CA . GLY A 1 97 ? 7.613 -2.226 7.427 1.00 91.38 97 GLY A CA 1
ATOM 754 C C . GLY A 1 97 ? 8.143 -3.329 8.347 1.00 91.38 97 GLY A C 1
ATOM 755 O O . GLY A 1 97 ? 9.324 -3.680 8.302 1.00 91.38 97 GLY A O 1
ATOM 756 N N . ASP A 1 98 ? 7.249 -3.874 9.168 1.00 95.62 98 ASP A N 1
ATOM 757 C CA . ASP A 1 98 ? 7.532 -4.870 10.200 1.00 95.62 98 ASP A CA 1
ATOM 758 C C . ASP A 1 98 ? 6.606 -6.072 10.007 1.00 95.62 98 ASP A C 1
ATOM 760 O O . ASP A 1 98 ? 5.391 -5.991 10.213 1.00 95.62 98 ASP A O 1
ATOM 764 N N . ALA A 1 99 ? 7.203 -7.199 9.619 1.00 94.94 99 ALA A N 1
ATOM 765 C CA . ALA A 1 99 ? 6.482 -8.420 9.287 1.00 94.94 99 ALA A CA 1
ATOM 766 C C . ALA A 1 99 ? 5.683 -8.995 10.465 1.00 94.94 99 ALA A C 1
ATOM 768 O O . ALA A 1 99 ? 4.625 -9.579 10.241 1.00 94.94 99 ALA A O 1
ATOM 769 N N . LEU A 1 100 ? 6.151 -8.829 11.708 1.00 96.56 100 LEU A N 1
ATOM 770 C CA . LEU A 1 100 ? 5.422 -9.318 12.877 1.00 96.56 100 LEU A CA 1
ATOM 771 C C . LEU A 1 100 ? 4.188 -8.451 13.129 1.00 96.56 100 LEU A C 1
ATOM 773 O O . LEU A 1 100 ? 3.098 -8.985 13.330 1.00 96.56 100 LEU A O 1
ATOM 777 N N . SER A 1 101 ? 4.341 -7.125 13.056 1.00 97.12 101 SER A N 1
ATOM 778 C CA . SER A 1 101 ? 3.203 -6.204 13.175 1.00 97.12 101 SER A CA 1
ATOM 779 C C . SER A 1 101 ? 2.170 -6.428 12.061 1.00 97.12 101 SER A C 1
ATOM 781 O O . SER A 1 101 ? 0.972 -6.485 12.334 1.00 97.12 101 SER A O 1
ATOM 783 N N . GLY A 1 102 ? 2.631 -6.655 10.825 1.00 96.44 102 GLY A N 1
ATOM 784 C CA . GLY A 1 102 ? 1.783 -6.955 9.673 1.00 96.44 102 GLY A CA 1
ATOM 785 C C . GLY A 1 102 ? 1.040 -8.282 9.822 1.00 96.44 102 GLY A C 1
ATOM 786 O O . GLY A 1 102 ? -0.162 -8.335 9.577 1.00 96.44 102 GLY A O 1
ATOM 787 N N . LEU A 1 103 ? 1.717 -9.337 10.291 1.00 96.81 103 LEU A N 1
ATOM 788 C CA . LEU A 1 103 ? 1.089 -10.632 10.568 1.00 96.81 103 LEU A CA 1
ATOM 789 C C . LEU A 1 103 ? -0.016 -10.507 11.625 1.00 96.81 103 LEU A C 1
ATOM 791 O O . LEU A 1 103 ? -1.121 -11.005 11.416 1.00 96.81 103 LEU A O 1
ATOM 795 N N . LEU A 1 104 ? 0.267 -9.824 12.739 1.00 97.62 104 LEU A N 1
ATOM 796 C CA . LEU A 1 104 ? -0.718 -9.608 13.801 1.00 97.62 104 LEU A CA 1
ATOM 797 C C . LEU A 1 104 ? -1.908 -8.782 13.305 1.00 97.62 104 LEU A C 1
ATOM 799 O O . LEU A 1 104 ? -3.049 -9.088 13.647 1.00 97.62 104 LEU A O 1
ATOM 803 N N . LEU A 1 105 ? -1.661 -7.760 12.482 1.00 97.12 105 LEU A N 1
ATOM 804 C CA . LEU A 1 105 ? -2.724 -6.955 11.891 1.00 97.12 105 LEU A CA 1
ATOM 805 C C . LEU A 1 105 ? -3.631 -7.799 10.985 1.00 97.12 105 LEU A C 1
ATOM 807 O O . LEU A 1 105 ? -4.852 -7.715 11.112 1.00 97.12 105 LEU A O 1
ATOM 811 N N . VAL A 1 106 ? -3.055 -8.626 10.106 1.00 97.00 106 VAL A N 1
ATOM 812 C CA . VAL A 1 106 ? -3.828 -9.522 9.228 1.00 97.00 106 VAL A CA 1
ATOM 813 C C . VAL A 1 106 ? -4.688 -10.480 10.050 1.00 97.00 106 VAL A C 1
ATOM 815 O O . VAL A 1 106 ? -5.885 -10.585 9.785 1.00 97.00 106 VAL A O 1
ATOM 818 N N . GLU A 1 107 ? -4.120 -11.127 11.070 1.00 97.19 107 GLU A N 1
ATOM 819 C CA . GLU A 1 107 ? -4.856 -12.064 11.929 1.00 97.19 107 GLU A CA 1
ATOM 820 C C . GLU A 1 107 ? -6.056 -11.386 12.608 1.00 97.19 107 GLU A C 1
ATOM 822 O O . GLU A 1 107 ? -7.180 -11.888 12.554 1.00 97.19 107 GLU A O 1
ATOM 827 N N . VAL A 1 108 ? -5.848 -10.194 13.177 1.00 96.31 108 VAL A N 1
ATOM 828 C CA . VAL A 1 108 ? -6.914 -9.423 13.833 1.00 96.31 108 VAL A CA 1
ATOM 829 C C . VAL A 1 108 ? -8.001 -9.004 12.839 1.00 96.31 108 VAL A C 1
ATOM 831 O O . VAL A 1 108 ? -9.185 -9.082 13.171 1.00 96.31 108 VAL A O 1
ATOM 834 N N . ILE A 1 109 ? -7.637 -8.580 11.622 1.00 96.94 109 ILE A N 1
ATOM 835 C CA . ILE A 1 109 ? -8.609 -8.202 10.583 1.00 96.94 109 ILE A CA 1
ATOM 836 C C . ILE A 1 109 ? -9.447 -9.414 10.168 1.00 96.94 109 ILE A C 1
ATOM 838 O O . ILE A 1 109 ? -10.674 -9.322 10.145 1.00 96.94 109 ILE A O 1
ATOM 842 N N . LEU A 1 110 ? -8.815 -10.554 9.877 1.00 97.38 110 LEU A N 1
ATOM 843 C CA . LEU A 1 110 ? -9.527 -11.769 9.475 1.00 97.38 110 LEU A CA 1
ATOM 844 C C . LEU A 1 110 ? -10.471 -12.250 10.579 1.00 97.38 110 LEU A C 1
ATOM 846 O O . LEU A 1 110 ? -11.638 -12.541 10.304 1.00 97.38 110 LEU A O 1
ATOM 850 N N . GLN A 1 111 ? -10.005 -12.248 11.832 1.00 97.06 111 GLN A N 1
ATOM 851 C CA . GLN A 1 111 ? -10.826 -12.600 12.986 1.00 97.06 111 GLN A CA 1
ATOM 852 C C . GLN A 1 111 ? -12.006 -11.635 13.161 1.00 97.06 111 GLN A C 1
ATOM 854 O O . GLN A 1 111 ? -13.129 -12.078 13.404 1.00 97.06 111 GLN A O 1
ATOM 859 N N . HIS A 1 112 ? -11.782 -10.325 13.016 1.00 95.12 112 HIS A N 1
ATOM 860 C CA . HIS A 1 112 ? -12.834 -9.317 13.148 1.00 95.12 112 HIS A CA 1
ATOM 861 C C . HIS A 1 112 ? -13.909 -9.448 12.064 1.00 95.12 112 HIS A C 1
ATOM 863 O O . HIS A 1 112 ? -15.097 -9.325 12.362 1.00 95.12 112 HIS A O 1
ATOM 869 N N . MET A 1 113 ? -13.493 -9.722 10.828 1.00 96.12 113 MET A N 1
ATOM 870 C CA . MET A 1 113 ? -14.384 -9.883 9.677 1.00 96.12 113 MET A CA 1
ATOM 871 C C . MET A 1 113 ? -15.067 -11.258 9.636 1.00 96.12 113 MET A C 1
ATOM 873 O O . MET A 1 113 ? -15.992 -11.460 8.849 1.00 96.12 113 MET A O 1
ATOM 877 N N . GLY A 1 114 ? -14.610 -12.218 10.448 1.00 97.62 114 GLY A N 1
ATOM 878 C CA . GLY A 1 114 ? -15.042 -13.615 10.369 1.00 97.62 114 GLY A CA 1
ATOM 879 C C . GLY A 1 114 ? -14.642 -14.276 9.046 1.00 97.62 114 GLY A C 1
ATOM 880 O O . GLY A 1 114 ? -15.368 -15.126 8.532 1.00 97.62 114 GLY A O 1
ATOM 881 N N . TRP A 1 115 ? -13.530 -13.843 8.448 1.00 98.00 115 TRP A N 1
ATOM 882 C CA . TRP A 1 115 ? -13.082 -14.310 7.138 1.00 98.00 115 TRP A CA 1
ATOM 883 C C . TRP A 1 115 ? -12.084 -15.454 7.259 1.00 98.00 115 TRP A C 1
ATOM 885 O O . TRP A 1 115 ? -11.176 -15.434 8.086 1.00 98.00 115 TRP A O 1
ATOM 895 N N . SER A 1 116 ? -12.213 -16.434 6.365 1.00 97.50 116 SER A N 1
ATOM 896 C CA . SER A 1 116 ? -11.137 -17.384 6.102 1.00 97.50 116 SER A CA 1
ATOM 897 C C . SER A 1 116 ? -10.102 -16.765 5.160 1.00 97.50 116 SER A C 1
ATOM 899 O O . SER A 1 116 ? -10.408 -15.856 4.385 1.00 97.50 116 SER A O 1
ATOM 901 N N . ILE A 1 117 ? -8.890 -17.325 5.143 1.00 96.19 117 ILE A N 1
ATOM 902 C CA . ILE A 1 117 ? -7.857 -16.954 4.158 1.00 96.19 117 ILE A CA 1
ATOM 903 C C . ILE A 1 117 ? -8.368 -17.140 2.719 1.00 96.19 117 ILE A C 1
ATOM 905 O O . ILE A 1 117 ? -8.015 -16.371 1.834 1.00 96.19 117 ILE A O 1
ATOM 909 N N . HIS A 1 118 ? -9.243 -18.123 2.486 1.00 97.31 118 HIS A N 1
ATOM 910 C CA . HIS A 1 118 ? -9.803 -18.394 1.160 1.00 97.31 118 HIS A CA 1
ATOM 911 C C . HIS A 1 118 ? -10.751 -17.267 0.750 1.00 97.31 118 HIS A C 1
ATOM 913 O O . HIS A 1 118 ? -10.626 -16.727 -0.343 1.00 97.31 118 HIS A O 1
ATOM 919 N N . ARG A 1 119 ? -11.622 -16.831 1.673 1.00 97.06 119 ARG A N 1
ATOM 920 C CA . ARG A 1 119 ? -12.513 -15.692 1.444 1.00 97.06 119 ARG A CA 1
ATOM 921 C C . ARG A 1 119 ? -11.735 -14.406 1.170 1.00 97.06 119 ARG A C 1
ATOM 923 O O . ARG A 1 119 ? -12.136 -13.627 0.312 1.00 97.06 119 ARG A O 1
ATOM 930 N N . TRP A 1 120 ? -10.637 -14.182 1.891 1.00 97.00 120 TRP A N 1
ATOM 931 C CA . TRP A 1 120 ? -9.758 -13.041 1.637 1.00 97.00 120 TRP A CA 1
ATOM 932 C C . TRP A 1 120 ? -9.100 -13.125 0.250 1.00 97.00 120 TRP A C 1
ATOM 934 O O . TRP A 1 120 ? -9.090 -12.141 -0.485 1.00 97.00 120 TRP A O 1
ATOM 944 N N . ASN A 1 121 ? -8.626 -14.306 -0.147 1.00 95.62 121 ASN A N 1
ATOM 945 C CA . ASN A 1 121 ? -8.035 -14.537 -1.466 1.00 95.62 121 ASN A CA 1
ATOM 946 C C . ASN A 1 121 ? -9.042 -14.390 -2.627 1.00 95.62 121 ASN A C 1
ATOM 948 O O . ASN A 1 121 ? -8.640 -14.181 -3.763 1.00 95.62 121 ASN A O 1
ATOM 952 N N . GLU A 1 122 ? -10.345 -14.490 -2.359 1.00 96.56 122 GLU A N 1
ATOM 953 C CA . GLU A 1 122 ? -11.417 -14.347 -3.356 1.00 96.56 122 GLU A CA 1
ATOM 954 C C . GLU A 1 122 ? -11.873 -12.895 -3.589 1.00 96.56 122 GLU A C 1
ATOM 956 O O . GLU A 1 122 ? -12.752 -12.667 -4.422 1.00 96.56 122 GLU A O 1
ATOM 961 N N . LEU A 1 123 ? -11.326 -11.905 -2.869 1.00 94.75 123 LEU A N 1
ATOM 962 C CA . LEU A 1 123 ? -11.736 -10.499 -3.028 1.00 94.75 123 LEU A CA 1
ATOM 963 C C . LEU A 1 123 ? -11.526 -9.980 -4.454 1.00 94.75 123 LEU A C 1
ATOM 965 O O . LEU A 1 123 ? -12.337 -9.209 -4.964 1.00 94.75 123 LEU A O 1
ATOM 969 N N . TYR A 1 124 ? -10.445 -10.415 -5.090 1.00 94.88 124 TYR A N 1
ATOM 970 C CA . TYR A 1 124 ? -10.133 -10.173 -6.490 1.00 94.88 124 TYR A CA 1
ATOM 971 C C . TYR A 1 124 ? -9.246 -11.312 -6.993 1.00 94.88 124 TYR A C 1
ATOM 973 O O . TYR A 1 124 ? -8.626 -12.023 -6.208 1.00 94.88 124 TYR A O 1
ATOM 981 N N . HIS A 1 125 ? -9.181 -11.484 -8.310 1.00 92.81 125 HIS A N 1
ATOM 982 C CA . HIS A 1 125 ? -8.345 -12.508 -8.927 1.00 92.81 125 HIS A CA 1
ATOM 983 C C . HIS A 1 125 ? -7.197 -11.830 -9.655 1.00 92.81 125 HIS A C 1
ATOM 985 O O . HIS A 1 125 ? -7.434 -11.033 -10.563 1.00 92.81 125 HIS A O 1
ATOM 991 N N . ASP A 1 126 ? -5.971 -12.146 -9.248 1.00 89.44 126 ASP A N 1
ATOM 992 C CA . ASP A 1 126 ? -4.772 -11.639 -9.903 1.00 89.44 126 ASP A CA 1
ATOM 993 C C . ASP A 1 126 ? -4.795 -11.933 -11.405 1.00 89.44 126 ASP A C 1
ATOM 995 O O . ASP A 1 126 ? -5.058 -13.058 -11.842 1.00 89.44 126 ASP A O 1
ATOM 999 N N . LEU A 1 127 ? -4.453 -10.922 -12.205 1.00 87.00 127 LEU A N 1
ATOM 1000 C CA . LEU A 1 127 ? -4.141 -11.139 -13.609 1.00 87.00 127 LEU A CA 1
ATOM 1001 C C . LEU A 1 127 ? -2.875 -12.001 -13.728 1.00 87.00 127 LEU A C 1
ATOM 1003 O O . LEU A 1 127 ? -1.933 -11.809 -12.947 1.00 87.00 127 LEU A O 1
ATOM 1007 N N . PRO A 1 128 ? -2.794 -12.911 -14.715 1.00 86.12 128 PRO A N 1
ATOM 1008 C CA . PRO A 1 128 ? -1.570 -13.650 -14.983 1.00 86.12 128 PRO A CA 1
ATOM 1009 C C . PRO A 1 128 ? -0.392 -12.691 -15.179 1.00 86.12 128 PRO A C 1
ATOM 1011 O O . PRO A 1 128 ? -0.423 -11.819 -16.044 1.00 86.12 128 PRO A O 1
ATOM 1014 N N . SER A 1 129 ? 0.662 -12.850 -14.381 1.00 82.69 129 SER A N 1
ATOM 1015 C CA . SER A 1 129 ? 1.832 -11.973 -14.427 1.00 82.69 129 SER A CA 1
ATOM 1016 C C . SER A 1 129 ? 3.129 -12.774 -14.386 1.00 82.69 129 SER A C 1
ATOM 1018 O O . SER A 1 129 ? 3.190 -13.898 -13.881 1.00 82.69 129 SER A O 1
ATOM 1020 N N . ARG A 1 130 ? 4.194 -12.204 -14.959 1.00 81.19 130 ARG A N 1
ATOM 1021 C CA . ARG A 1 130 ? 5.527 -12.811 -14.966 1.00 81.19 130 ARG A CA 1
ATOM 1022 C C . ARG A 1 130 ? 6.595 -11.738 -14.823 1.00 81.19 130 ARG A C 1
ATOM 1024 O O . ARG A 1 130 ? 6.697 -10.852 -15.663 1.00 81.19 130 ARG A O 1
ATOM 1031 N N . GLN A 1 131 ? 7.454 -11.879 -13.816 1.00 78.94 131 GLN A N 1
ATOM 1032 C CA . GLN A 1 131 ? 8.631 -11.028 -13.662 1.00 78.94 131 GLN A CA 1
ATOM 1033 C C . GLN A 1 131 ? 9.898 -11.744 -14.131 1.00 78.94 131 GLN A C 1
ATOM 1035 O O . GLN A 1 131 ? 10.214 -12.848 -13.685 1.00 78.94 131 GLN A O 1
ATOM 1040 N N . LEU A 1 132 ? 10.653 -11.088 -15.014 1.00 81.00 132 LEU A N 1
ATOM 1041 C CA . LEU A 1 132 ? 11.913 -11.590 -15.556 1.00 81.00 132 LEU A CA 1
ATOM 1042 C C . LEU A 1 132 ? 13.074 -10.657 -15.218 1.00 81.00 132 LEU A C 1
ATOM 1044 O O . LEU A 1 132 ? 12.929 -9.439 -15.156 1.00 81.00 132 LEU A O 1
ATOM 1048 N N . LYS A 1 133 ? 14.261 -11.243 -15.036 1.00 81.06 133 LYS A N 1
ATOM 1049 C CA . LYS A 1 133 ? 15.510 -10.504 -14.846 1.00 81.06 133 LYS A CA 1
ATOM 1050 C C . LYS A 1 133 ? 16.383 -10.650 -16.087 1.00 81.06 133 LYS A C 1
ATOM 1052 O O . LYS A 1 133 ? 16.951 -11.713 -16.321 1.00 81.06 133 LYS A O 1
ATOM 1057 N N . VAL A 1 134 ? 16.526 -9.565 -16.842 1.00 84.44 134 VAL A N 1
ATOM 1058 C CA . VAL A 1 134 ? 17.356 -9.519 -18.053 1.00 84.44 134 VAL A CA 1
ATOM 1059 C C . VAL A 1 134 ? 18.735 -8.949 -17.719 1.00 84.44 134 VAL A C 1
ATOM 1061 O O . VAL A 1 134 ? 18.853 -7.947 -17.010 1.00 84.44 134 VAL A O 1
ATOM 1064 N N . LYS A 1 135 ? 19.797 -9.602 -18.204 1.00 87.81 135 LYS A N 1
ATOM 1065 C CA . LYS A 1 135 ? 21.166 -9.075 -18.124 1.00 87.81 135 LYS A CA 1
ATOM 1066 C C . LYS A 1 135 ? 21.406 -8.149 -19.315 1.00 87.81 135 LYS A C 1
ATOM 1068 O O . LYS A 1 135 ? 21.166 -8.542 -20.449 1.00 87.81 135 LYS A O 1
ATOM 1073 N N . VAL A 1 136 ? 21.902 -6.946 -19.046 1.00 86.81 136 VAL A N 1
ATOM 1074 C CA . VAL A 1 136 ? 22.239 -5.938 -20.061 1.00 86.81 136 VAL A CA 1
ATOM 1075 C C . VAL A 1 136 ? 23.666 -5.451 -19.839 1.00 86.81 136 VAL A C 1
ATOM 1077 O O . VAL A 1 136 ? 24.146 -5.470 -18.705 1.00 86.81 136 VAL A O 1
ATOM 1080 N N . ALA A 1 137 ? 24.335 -5.004 -20.903 1.00 90.38 137 ALA A N 1
ATOM 1081 C CA . ALA A 1 137 ? 25.712 -4.515 -20.826 1.00 90.38 137 ALA A CA 1
ATOM 1082 C C . ALA A 1 137 ? 25.841 -3.274 -19.922 1.00 90.38 137 ALA A C 1
ATOM 1084 O O . ALA A 1 137 ? 26.740 -3.208 -19.089 1.00 90.38 137 ALA A O 1
ATOM 1085 N N . ALA A 1 138 ? 24.908 -2.322 -20.036 1.00 90.44 138 ALA A N 1
ATOM 1086 C CA . ALA A 1 138 ? 24.882 -1.106 -19.228 1.00 90.44 138 ALA A CA 1
ATOM 1087 C C . ALA A 1 138 ? 23.464 -0.816 -18.720 1.00 90.44 138 ALA A C 1
ATOM 1089 O O . ALA A 1 138 ? 22.609 -0.332 -19.456 1.00 90.44 138 ALA A O 1
ATOM 1090 N N . ARG A 1 139 ? 23.207 -1.076 -17.432 1.00 85.19 139 ARG A N 1
ATOM 1091 C CA . ARG A 1 139 ? 21.887 -0.831 -16.818 1.00 85.19 139 ARG A CA 1
ATOM 1092 C C . ARG A 1 139 ? 21.493 0.648 -16.824 1.00 85.19 139 ARG A C 1
ATOM 1094 O O . ARG A 1 139 ? 20.316 0.951 -16.953 1.00 85.19 139 ARG A O 1
ATOM 1101 N N . ALA A 1 140 ? 22.471 1.543 -16.689 1.00 88.88 140 ALA A N 1
ATOM 1102 C CA . ALA A 1 140 ? 22.250 2.988 -16.660 1.00 88.88 140 ALA A CA 1
ATOM 1103 C C . ALA A 1 140 ? 21.750 3.561 -17.999 1.00 88.88 140 ALA A C 1
ATOM 1105 O O . ALA A 1 140 ? 21.255 4.679 -18.022 1.00 88.88 140 ALA A O 1
ATOM 1106 N N . ALA A 1 141 ? 21.850 2.801 -19.098 1.00 89.44 141 ALA A N 1
ATOM 1107 C CA . ALA A 1 141 ? 21.300 3.2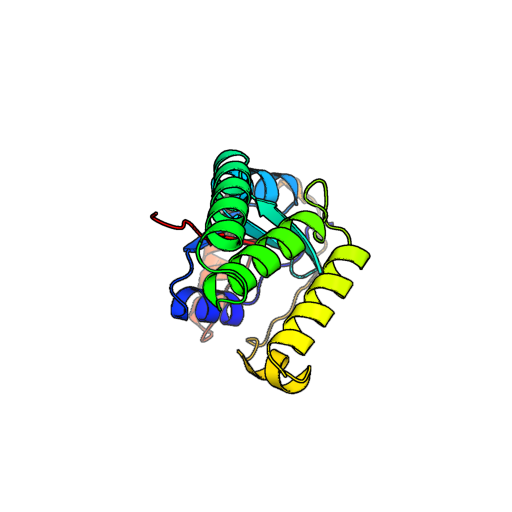12 -20.388 1.00 89.44 141 ALA A CA 1
ATOM 1108 C C . ALA A 1 141 ? 19.759 3.204 -20.406 1.00 89.44 141 ALA A C 1
ATOM 1110 O O . ALA A 1 141 ? 19.155 3.895 -21.229 1.00 89.44 141 ALA A O 1
ATOM 1111 N N . VAL A 1 142 ? 19.132 2.433 -19.504 1.00 87.62 142 VAL A N 1
ATOM 1112 C CA . VAL A 1 142 ? 17.675 2.379 -19.356 1.00 87.62 142 VAL A CA 1
ATOM 1113 C C . VAL A 1 142 ? 17.237 3.429 -18.344 1.00 87.62 142 VAL A C 1
ATOM 1115 O O . VAL A 1 142 ? 17.476 3.282 -17.142 1.00 87.62 142 VAL A O 1
ATOM 1118 N N . VAL A 1 143 ? 16.583 4.476 -18.836 1.00 88.75 143 VAL A N 1
ATOM 1119 C CA . VAL A 1 143 ? 16.046 5.572 -18.023 1.00 88.75 143 VAL A CA 1
ATOM 1120 C C . VAL A 1 143 ? 14.529 5.542 -18.118 1.00 88.75 143 VAL A C 1
ATOM 1122 O O . VAL A 1 143 ? 13.976 5.332 -19.197 1.00 88.75 143 VAL A O 1
ATOM 1125 N N . THR A 1 144 ? 13.860 5.746 -16.988 1.00 87.00 144 THR A N 1
ATOM 1126 C CA . THR A 1 144 ? 12.403 5.663 -16.862 1.00 87.00 144 THR A CA 1
ATOM 1127 C C . THR A 1 144 ? 11.813 6.947 -16.280 1.00 87.00 144 THR A C 1
ATOM 1129 O O . THR A 1 144 ? 12.489 7.662 -15.543 1.00 87.00 144 THR A O 1
ATOM 1132 N N . ALA A 1 145 ? 10.542 7.210 -16.568 1.00 85.31 145 ALA A N 1
ATOM 1133 C CA . ALA A 1 145 ? 9.730 8.309 -16.057 1.00 85.31 145 ALA A CA 1
ATOM 1134 C C . ALA A 1 145 ? 8.357 7.789 -15.587 1.00 85.31 145 ALA A C 1
ATOM 1136 O O . ALA A 1 145 ? 8.080 6.593 -15.682 1.00 85.31 145 ALA A O 1
ATOM 1137 N N . ASN A 1 146 ? 7.516 8.690 -15.063 1.00 83.38 146 ASN A N 1
ATOM 1138 C CA . ASN A 1 146 ? 6.147 8.406 -14.614 1.00 83.38 146 ASN A CA 1
ATOM 1139 C C . ASN A 1 146 ? 6.063 7.211 -13.646 1.00 83.38 146 ASN A C 1
ATOM 1141 O O . ASN A 1 146 ? 5.574 6.150 -14.018 1.00 83.38 146 ASN A O 1
ATOM 1145 N N . ALA A 1 147 ? 6.616 7.343 -12.435 1.00 81.19 147 ALA A N 1
ATOM 1146 C CA . ALA A 1 147 ? 6.672 6.245 -11.455 1.00 81.19 147 ALA A CA 1
ATOM 1147 C C . ALA A 1 147 ? 7.311 4.947 -12.006 1.00 81.19 147 ALA A C 1
ATOM 1149 O O . ALA A 1 147 ? 6.910 3.840 -11.669 1.00 81.19 147 ALA A O 1
ATOM 1150 N N . GLU A 1 148 ? 8.316 5.097 -12.875 1.00 80.38 148 GLU A N 1
ATOM 1151 C CA . GLU A 1 148 ? 9.006 3.997 -13.563 1.00 80.38 148 GLU A CA 1
ATOM 1152 C C . GLU A 1 148 ? 8.121 3.170 -14.520 1.00 80.38 148 GLU A C 1
ATOM 1154 O O . GLU A 1 148 ? 8.523 2.081 -14.923 1.00 80.38 148 GLU A O 1
ATOM 1159 N N . THR A 1 149 ? 6.960 3.700 -14.928 1.00 80.06 149 THR A N 1
ATOM 1160 C CA . THR A 1 149 ? 6.020 3.046 -15.864 1.00 80.06 149 THR A CA 1
ATOM 1161 C C . THR A 1 149 ? 6.306 3.298 -17.335 1.00 80.06 149 THR A C 1
ATOM 1163 O O . THR A 1 149 ? 5.819 2.572 -18.198 1.00 80.06 149 THR A O 1
ATOM 1166 N N . VAL A 1 150 ? 7.133 4.300 -17.633 1.00 81.56 150 VAL A N 1
ATOM 1167 C CA . VAL A 1 150 ? 7.487 4.674 -19.003 1.00 81.56 150 VAL A CA 1
ATOM 1168 C C . VAL A 1 150 ? 8.999 4.677 -19.146 1.00 81.56 150 VAL A C 1
ATOM 1170 O O . VAL A 1 150 ? 9.704 5.306 -18.363 1.00 81.56 150 VAL A O 1
ATOM 1173 N N . VAL A 1 151 ? 9.516 3.997 -20.160 1.00 87.12 151 VAL A N 1
ATOM 1174 C CA . VAL A 1 151 ? 10.912 4.073 -20.585 1.00 87.12 151 VAL A CA 1
ATOM 1175 C C . VAL A 1 151 ? 11.093 5.311 -21.461 1.00 87.12 151 VAL A C 1
ATOM 1177 O O . VAL A 1 151 ? 10.384 5.501 -22.440 1.00 87.12 151 VAL A O 1
ATOM 1180 N N . VAL A 1 152 ? 12.065 6.155 -21.123 1.00 91.88 152 VAL A N 1
ATOM 1181 C CA . VAL A 1 152 ? 12.417 7.357 -21.906 1.00 91.88 152 VAL A CA 1
ATOM 1182 C C . VAL A 1 152 ? 13.745 7.208 -22.648 1.00 91.88 152 VAL A C 1
ATOM 1184 O O . VAL A 1 152 ? 14.026 7.952 -23.581 1.00 91.88 152 VAL A O 1
ATOM 1187 N N . SER A 1 153 ? 14.573 6.239 -22.250 1.00 90.94 153 SER A N 1
ATOM 1188 C CA . SER A 1 153 ? 15.807 5.871 -22.944 1.00 90.94 153 SER A CA 1
ATOM 1189 C C . SER A 1 153 ? 16.066 4.370 -22.784 1.00 90.94 153 SER A C 1
ATOM 1191 O O . SER A 1 153 ? 15.866 3.858 -21.680 1.00 90.94 153 SER A O 1
ATOM 1193 N N . PRO A 1 154 ? 16.562 3.669 -23.821 1.00 93.75 154 PRO A N 1
ATOM 1194 C CA . PRO A 1 154 ? 16.836 4.181 -25.167 1.00 93.75 154 PRO A CA 1
ATOM 1195 C C . PRO A 1 154 ? 15.556 4.462 -25.970 1.00 93.75 154 PRO A C 1
ATOM 1197 O O . PRO A 1 154 ? 14.510 3.865 -25.719 1.00 93.75 154 PRO A O 1
ATOM 1200 N N . LEU A 1 155 ? 15.662 5.365 -26.950 1.00 94.12 155 LEU A N 1
ATOM 1201 C CA . LEU A 1 155 ? 14.577 5.658 -27.893 1.00 94.12 155 LEU A CA 1
ATOM 1202 C C . LEU A 1 155 ? 14.154 4.383 -28.639 1.00 94.12 155 LEU A C 1
ATOM 1204 O O . LEU A 1 155 ? 15.003 3.560 -28.986 1.00 94.12 155 LEU A O 1
ATOM 1208 N N . GLY A 1 156 ? 12.855 4.221 -28.888 1.00 91.44 156 GLY A N 1
ATOM 1209 C CA . GLY A 1 156 ? 12.289 3.043 -29.547 1.00 91.44 156 GLY A CA 1
ATOM 1210 C C . GLY A 1 156 ? 11.922 1.904 -28.591 1.00 91.44 156 GLY A C 1
ATOM 1211 O O . GLY A 1 156 ? 11.130 1.038 -28.961 1.00 91.44 156 GLY A O 1
ATOM 1212 N N . LEU A 1 157 ? 12.470 1.873 -27.364 1.00 87.75 157 LEU A N 1
ATOM 1213 C CA . LEU A 1 157 ? 12.193 0.777 -26.431 1.00 87.75 157 LEU A CA 1
ATOM 1214 C C . LEU A 1 157 ? 10.763 0.834 -25.882 1.00 87.75 157 LEU A C 1
ATOM 1216 O O . LEU A 1 157 ? 10.127 -0.210 -25.763 1.00 87.75 157 LEU A O 1
ATOM 1220 N N . GLN A 1 158 ? 10.235 2.021 -25.574 1.00 86.50 158 GLN A N 1
ATOM 1221 C CA . GLN A 1 158 ? 8.853 2.140 -25.102 1.00 86.50 158 GLN A CA 1
ATOM 1222 C C . GLN A 1 158 ? 7.850 1.822 -26.209 1.00 86.50 158 GLN A C 1
ATOM 1224 O O . GLN A 1 158 ? 6.836 1.182 -25.954 1.00 86.50 158 GLN A O 1
ATOM 1229 N N . GLU A 1 159 ? 8.134 2.236 -27.439 1.00 90.56 159 GLU A N 1
ATOM 1230 C CA . GLU A 1 159 ? 7.308 1.943 -28.605 1.00 90.56 159 GLU A CA 1
ATOM 1231 C C . GLU A 1 159 ? 7.264 0.438 -28.875 1.00 90.56 159 GLU A C 1
ATOM 1233 O O . GLU A 1 159 ? 6.188 -0.103 -29.115 1.00 90.56 159 GLU A O 1
ATOM 1238 N N . ALA A 1 160 ? 8.405 -0.249 -28.757 1.00 88.31 160 ALA A N 1
ATOM 1239 C CA . ALA A 1 160 ? 8.466 -1.704 -28.851 1.00 88.31 160 ALA A CA 1
ATOM 1240 C C . ALA A 1 160 ? 7.657 -2.386 -27.735 1.00 88.31 160 ALA A C 1
ATOM 1242 O O . ALA A 1 160 ? 6.910 -3.318 -28.015 1.00 88.31 160 ALA A O 1
ATOM 1243 N N . ILE A 1 161 ? 7.748 -1.897 -26.489 1.00 84.69 161 ILE A N 1
ATOM 1244 C CA . ILE A 1 161 ? 6.918 -2.395 -25.380 1.00 84.69 161 ILE A CA 1
ATOM 1245 C C . ILE A 1 161 ? 5.433 -2.206 -25.710 1.00 84.69 161 ILE A C 1
ATOM 1247 O O . ILE A 1 161 ? 4.679 -3.169 -25.647 1.00 84.69 161 ILE A O 1
ATOM 1251 N N . ASN A 1 162 ? 5.025 -1.001 -26.113 1.00 84.44 162 ASN A N 1
ATOM 1252 C CA . ASN A 1 162 ? 3.633 -0.680 -26.433 1.00 84.44 162 ASN A CA 1
ATOM 1253 C C . ASN A 1 162 ? 3.087 -1.509 -27.604 1.00 84.44 162 ASN A C 1
ATOM 1255 O O . ASN A 1 162 ? 1.914 -1.872 -27.600 1.00 84.44 162 ASN A O 1
ATOM 1259 N N . ALA A 1 163 ? 3.915 -1.802 -28.609 1.00 85.94 1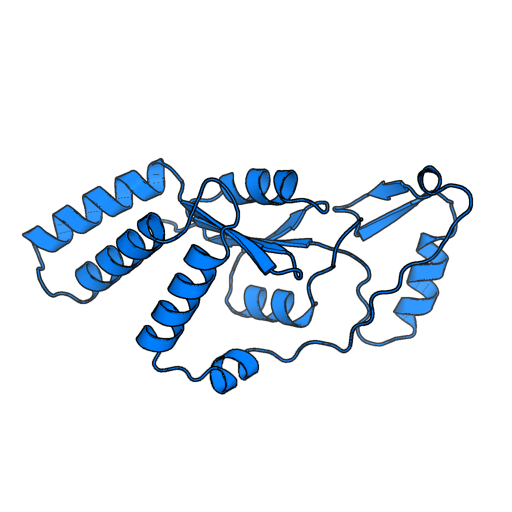63 ALA A N 1
ATOM 1260 C CA . ALA A 1 163 ? 3.526 -2.639 -29.739 1.00 85.94 163 ALA A CA 1
ATOM 1261 C C . ALA A 1 163 ? 3.240 -4.084 -29.304 1.00 85.94 163 ALA A C 1
ATOM 1263 O O . ALA A 1 163 ? 2.265 -4.677 -29.759 1.00 85.94 163 ALA A O 1
ATOM 1264 N N . GLU A 1 164 ? 4.043 -4.636 -28.393 1.00 81.00 164 GLU A N 1
ATOM 1265 C CA . GLU A 1 164 ? 3.813 -5.975 -27.843 1.00 81.00 164 GLU A CA 1
ATOM 1266 C C . GLU A 1 164 ? 2.619 -5.998 -26.879 1.00 81.00 164 GLU A C 1
ATOM 1268 O O . GLU A 1 164 ? 1.792 -6.905 -26.944 1.00 81.00 164 GLU A O 1
ATOM 1273 N N . THR A 1 165 ? 2.472 -4.991 -26.012 1.00 73.69 165 THR A N 1
ATOM 1274 C CA . THR A 1 165 ? 1.360 -4.939 -25.049 1.00 73.69 165 THR A CA 1
ATOM 1275 C C . THR A 1 165 ? 0.023 -4.606 -25.701 1.00 73.69 165 THR A C 1
ATOM 1277 O O . THR A 1 165 ? -0.990 -5.152 -25.284 1.00 73.69 165 THR A O 1
ATOM 1280 N N . GLY A 1 166 ? -0.006 -3.786 -26.755 1.00 62.44 166 GLY A N 1
ATOM 1281 C CA . GLY A 1 166 ? -1.228 -3.452 -27.494 1.00 62.44 166 GLY A CA 1
ATOM 1282 C C . GLY A 1 166 ? -1.874 -4.646 -28.209 1.00 62.44 166 GLY A C 1
ATOM 1283 O O . GLY A 1 166 ? -3.067 -4.609 -28.502 1.00 62.44 166 GLY A O 1
ATOM 1284 N N . ASN A 1 167 ? -1.110 -5.718 -28.444 1.00 54.16 167 ASN A N 1
ATOM 1285 C CA . ASN A 1 167 ? -1.593 -6.970 -29.034 1.00 54.16 167 ASN A CA 1
ATOM 1286 C C . ASN A 1 167 ? -2.130 -7.971 -27.994 1.00 54.16 167 ASN A C 1
ATOM 1288 O O . ASN A 1 167 ? -2.710 -8.991 -28.372 1.00 54.16 167 ASN A O 1
ATOM 1292 N N . LEU A 1 168 ? -1.952 -7.703 -26.695 1.00 51.12 168 LEU A N 1
ATOM 1293 C CA . LEU A 1 168 ? -2.439 -8.540 -25.602 1.00 51.12 168 LEU A CA 1
ATOM 1294 C C . LEU A 1 168 ? -3.479 -7.783 -24.766 1.00 51.12 168 LEU A C 1
ATOM 1296 O O . LEU A 1 168 ? -3.244 -6.683 -24.277 1.00 51.12 168 LEU A O 1
ATOM 1300 N N . PHE A 1 169 ? -4.638 -8.404 -24.545 1.00 38.91 169 PHE A N 1
ATOM 1301 C CA . PHE A 1 169 ? -5.606 -7.897 -23.575 1.00 38.91 169 PHE A CA 1
ATOM 1302 C C . PHE A 1 169 ? -4.973 -7.908 -22.168 1.00 38.91 169 PHE A C 1
ATOM 1304 O O . PHE A 1 169 ? -4.580 -8.968 -21.689 1.00 38.91 169 PHE A O 1
ATOM 1311 N N . PHE A 1 170 ? -4.913 -6.736 -21.522 1.00 44.81 170 PHE A N 1
ATOM 1312 C CA . PHE A 1 170 ? -4.434 -6.507 -20.146 1.00 44.81 170 PHE A CA 1
ATOM 1313 C C . PHE A 1 170 ? -2.943 -6.796 -19.893 1.00 44.81 170 PHE A C 1
ATOM 1315 O O . PHE A 1 170 ? -2.589 -7.738 -19.184 1.00 44.81 170 PHE A O 1
ATOM 1322 N N . VAL A 1 171 ? -2.047 -5.952 -20.417 1.00 43.16 171 VAL A N 1
ATOM 1323 C CA . VAL A 1 171 ? -0.633 -5.955 -20.005 1.00 43.16 171 VAL A CA 1
ATOM 1324 C C . VAL A 1 171 ? -0.227 -4.583 -19.482 1.00 43.16 171 VAL A C 1
ATOM 1326 O O . VAL A 1 171 ? -0.105 -3.627 -20.244 1.00 43.16 171 VAL A O 1
ATOM 1329 N N . CYS A 1 172 ? 0.049 -4.513 -18.181 1.00 51.09 172 CYS A N 1
ATOM 1330 C CA . CYS A 1 172 ? 0.711 -3.379 -17.553 1.00 51.09 172 CYS A CA 1
ATOM 1331 C C . CYS A 1 172 ? 2.127 -3.810 -17.150 1.00 51.09 172 CYS A C 1
ATOM 1333 O O . CYS A 1 172 ? 2.311 -4.748 -16.371 1.00 51.09 172 CYS A O 1
ATOM 1335 N N . CYS A 1 173 ? 3.146 -3.152 -17.701 1.00 51.16 173 CYS A N 1
ATOM 1336 C CA . CYS A 1 173 ? 4.519 -3.308 -17.242 1.00 51.16 173 CYS A CA 1
ATOM 1337 C C . CYS A 1 173 ? 4.834 -2.140 -16.309 1.00 51.16 173 CYS A C 1
ATOM 1339 O O . CYS A 1 173 ? 4.733 -0.993 -16.728 1.00 51.16 173 CYS A O 1
ATOM 1341 N N . PHE A 1 174 ? 5.271 -2.469 -15.091 1.00 49.75 174 PHE A N 1
ATOM 1342 C CA . PHE A 1 174 ? 5.791 -1.570 -14.051 1.00 49.75 174 PHE A CA 1
ATOM 1343 C C . PHE A 1 174 ? 4.735 -0.798 -13.237 1.00 49.75 174 PHE A C 1
ATOM 1345 O O . PHE A 1 174 ? 3.901 -0.113 -13.811 1.00 49.75 174 PHE A O 1
ATOM 1352 N N . SER A 1 175 ? 4.830 -0.893 -11.898 1.00 42.28 175 SER A N 1
ATOM 1353 C CA . SER A 1 175 ? 4.493 0.157 -10.907 1.00 42.28 175 SER A CA 1
ATOM 1354 C C . SER A 1 175 ? 4.369 -0.402 -9.476 1.00 42.28 175 SER A C 1
ATOM 1356 O O . SER A 1 175 ? 3.722 -1.433 -9.290 1.00 42.28 175 SER A O 1
ATOM 1358 N N . CYS A 1 176 ? 4.888 0.310 -8.465 1.00 44.16 176 CYS A N 1
ATOM 1359 C CA . CYS A 1 176 ? 4.542 0.122 -7.041 1.00 44.16 176 CYS A CA 1
ATOM 1360 C C . CYS A 1 176 ? 3.381 1.054 -6.631 1.00 44.16 176 CYS A C 1
ATOM 1362 O O . CYS A 1 176 ? 3.228 2.130 -7.214 1.00 44.16 176 CYS A O 1
ATOM 1364 N N . LEU A 1 177 ? 2.577 0.649 -5.635 1.00 39.91 177 LEU A N 1
ATOM 1365 C CA . LEU A 1 177 ? 1.322 1.311 -5.250 1.00 39.91 177 LEU A CA 1
ATOM 1366 C C . LEU A 1 177 ? 1.305 1.793 -3.789 1.00 39.91 177 LEU A C 1
ATOM 1368 O O . LEU A 1 177 ? 1.667 1.044 -2.883 1.00 39.91 177 LEU A O 1
ATOM 1372 N N . THR A 1 178 ? 0.765 2.993 -3.572 1.00 36.72 178 THR A N 1
ATOM 1373 C CA . THR A 1 178 ? 0.287 3.507 -2.281 1.00 36.72 178 THR A CA 1
ATOM 1374 C C . THR A 1 178 ? -1.240 3.635 -2.324 1.00 36.72 178 THR A C 1
ATOM 1376 O O . THR A 1 178 ? -1.801 4.221 -3.251 1.00 36.72 178 THR A O 1
ATOM 1379 N N . VAL A 1 179 ? -1.927 3.101 -1.318 1.00 45.28 179 VAL A N 1
ATOM 1380 C CA . VAL A 1 179 ? -3.378 3.224 -1.116 1.00 45.28 179 VAL A CA 1
ATOM 1381 C C . VAL A 1 179 ? -3.637 4.291 -0.064 1.00 45.28 179 VAL A C 1
ATOM 1383 O O . VAL A 1 179 ? -2.997 4.313 0.984 1.00 45.28 179 VAL A O 1
ATOM 1386 N N . CYS A 1 180 ? -4.565 5.191 -0.346 1.00 38.34 180 CYS A N 1
ATOM 1387 C CA . CYS A 1 180 ? -4.726 6.422 0.406 1.00 38.34 180 CYS A CA 1
ATOM 1388 C C . CYS A 1 180 ? -6.172 6.569 0.888 1.00 38.34 180 CYS A C 1
ATOM 1390 O O . CYS A 1 180 ? -7.117 6.282 0.149 1.00 38.34 180 CYS A O 1
ATOM 1392 N N . LEU A 1 181 ? -6.335 6.998 2.138 1.00 32.38 181 LEU A N 1
ATOM 1393 C CA . LEU A 1 181 ? -7.620 7.289 2.763 1.00 32.38 181 LEU A CA 1
ATOM 1394 C C . LEU A 1 181 ? -7.568 8.706 3.340 1.00 32.38 181 LEU A C 1
ATOM 1396 O O . LEU A 1 181 ? -6.833 8.965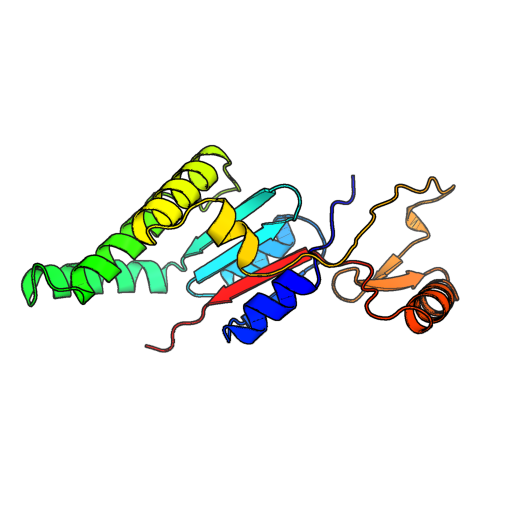 4.294 1.00 32.38 181 LEU A O 1
ATOM 1400 N N . THR A 1 182 ? -8.382 9.595 2.777 1.00 34.16 182 THR A N 1
ATOM 1401 C CA . THR A 1 182 ? -8.688 10.907 3.358 1.00 34.16 182 THR A CA 1
ATOM 1402 C C . THR A 1 182 ? -10.092 10.826 3.933 1.00 34.16 182 THR A C 1
ATOM 1404 O O . THR A 1 182 ? -11.032 10.467 3.220 1.00 34.16 182 THR A O 1
ATOM 1407 N N . LEU A 1 183 ? -10.243 11.099 5.226 1.00 33.44 183 LEU A N 1
ATOM 1408 C CA . LEU A 1 183 ? -11.553 11.130 5.866 1.00 33.44 183 LEU A CA 1
ATOM 1409 C C . LEU A 1 183 ? -11.969 12.595 5.985 1.00 33.44 183 LEU A C 1
ATOM 1411 O O . LEU A 1 183 ? -11.422 13.337 6.792 1.00 33.44 183 LEU A O 1
ATOM 1415 N N . GLU A 1 184 ? -12.931 13.023 5.168 1.00 29.39 184 GLU A N 1
ATOM 1416 C CA . GLU A 1 184 ? -13.573 14.324 5.361 1.00 29.39 184 GLU A CA 1
ATOM 1417 C C . GLU A 1 184 ? -14.434 14.250 6.636 1.00 29.39 184 GLU A C 1
ATOM 1419 O O . GLU A 1 184 ? -15.413 13.499 6.686 1.00 29.39 184 GLU A O 1
ATOM 1424 N N . PHE A 1 185 ? -14.026 14.970 7.688 1.00 33.91 185 PHE A N 1
ATOM 1425 C CA . PHE A 1 185 ? -14.730 15.067 8.975 1.00 33.91 185 PHE A CA 1
ATOM 1426 C C . PHE A 1 185 ? -15.626 16.298 9.072 1.00 33.91 185 PHE A C 1
ATOM 1428 O O . PHE A 1 185 ? -15.192 17.387 8.635 1.00 33.91 185 PHE A O 1
#

Secondary structure (DSSP, 8-state):
---PPPPHHHHHHHHHTT-EEEEE-SSHHHHHHHHTTSSEEEEE-TTS-EEEEE-HHHHHHHHHHHHHHHHHSTT-HHHHHHHHHHHHHHHS-SSS--HHHHHHHHHHHHHHHT--HHHHHTSS-PPP--------S-GGG-EEETTTTEEEESTTHHHHHHHHHHTSSS-----EEEEEE----

InterPro domains:
  IPR049022 Phosphoacetylglucosamine mutase AMG1, domain III [PF21404] (7-115)